Protein AF-A0A8B8GPI5-F1 (afdb_monomer)

Nearest PDB structures (foldseek):
  5tvd-assembly1_A  TM=8.461E-01  e=3.058E-17  Trichuris muris
  1a44-assembly1_A  T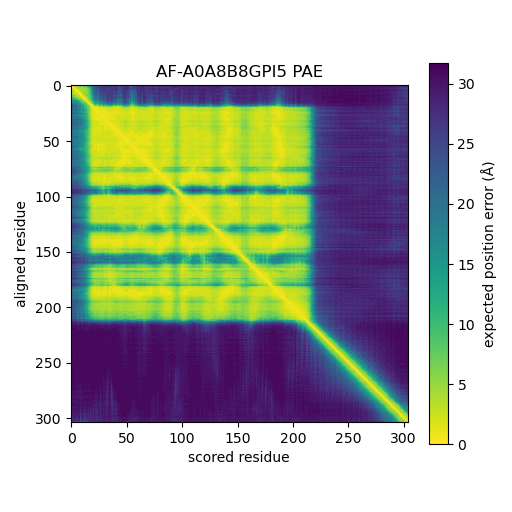M=7.779E-01  e=4.437E-14  Bos taurus
  6ens-assembly1_A  TM=7.824E-01  e=1.771E-13  Mus musculus
  2iqx-assembly2_B  TM=7.758E-01  e=2.540E-13  Rattus norvegicus
  2iqy-assembly1_A  TM=7.497E-01  e=4.366E-13  Rattus norvegicus

Organism: NCBI:txid143950

Foldseek 3Di:
DVVVVVVVVVVVVVVPPPQDFLQVLCVLQLCPPQQPPDTAQHAKWKAAPLRDTFGSAAADELVRQFDDIDIADQFDQQWWKKKWKKFPAFSPDNCDVWFIFTQWIWTRHRGGNSVPTHTLEHHDGRDPDDDPADKGKIKIKIFMFTAPDGDDDPVCSVQRYARLSRGNDRPHVVCVVRVGRGTNYMTIYMYIHHHRVVVSVVSVVVRVCVVPPPDDDDDPDDDDDDDDDDDDDDDDDDDDDDDDDDDDDDDDDDDDDDDDDDDDDDDDDDDDDDDDDDDDDDDDDDDDDDDDDDDDDDDDDDDD

Sequence (304 aa):
MWHVALCLICVALCTFSTELPVDLAMWKANIIPNIIPFAPLARLRARFPSGKKVNNGNYISAHDAQGVPDVTWDGSSSSFYTLALINAGEFQQENDGILPFRKWFVINIPGDDVSKGTIINPFVESTTDEYTGKWTFHRYVFLVYFQPRPIDIEDQLQYLNDLGDRFGFSIADFFFRYNLTRPSYGNFYITESMDIFDLTKYYTKKQIWEHYSPKDQPKETNSQEPNSQELNSQELNSQEPNSQESNSQEPNSQEPNSQEPNSQESNSQEPNSQEPNSQEPSTQDPNYQEKYSYELSSSMEFQY

Structure (mmCIF, N/CA/C/O backbone):
data_AF-A0A8B8GPI5-F1
#
_entry.id   AF-A0A8B8GPI5-F1
#
loop_
_atom_site.group_PDB
_atom_site.id
_atom_site.type_symbol
_atom_site.label_atom_id
_atom_site.label_alt_id
_atom_site.label_comp_id
_atom_site.label_asym_id
_atom_site.label_entity_id
_atom_site.label_seq_id
_atom_site.pdbx_PDB_ins_code
_atom_site.Cartn_x
_atom_site.Cartn_y
_atom_site.Cartn_z
_atom_site.occupancy
_atom_site.B_iso_or_equiv
_atom_site.auth_seq_id
_atom_site.auth_comp_id
_atom_site.auth_asym_id
_atom_site.auth_atom_id
_atom_site.pdbx_PDB_model_num
ATOM 1 N N . MET A 1 1 ? -20.141 -30.128 -35.142 1.00 55.12 1 MET A N 1
ATOM 2 C CA . MET A 1 1 ? -20.608 -30.104 -33.734 1.00 55.12 1 MET A CA 1
ATOM 3 C C . MET A 1 1 ? -19.468 -30.238 -32.722 1.00 55.12 1 MET A C 1
ATOM 5 O O . MET A 1 1 ? -19.480 -29.497 -31.751 1.00 55.12 1 MET A O 1
ATOM 9 N N . TRP A 1 2 ? -18.443 -31.067 -32.963 1.00 49.44 2 TRP A N 1
ATOM 10 C CA . TRP A 1 2 ? -17.292 -31.213 -32.050 1.00 49.44 2 TRP A CA 1
ATOM 11 C C . TRP A 1 2 ? -16.453 -29.937 -31.843 1.00 49.44 2 TRP A C 1
ATOM 13 O O . TRP A 1 2 ? -16.051 -29.660 -30.722 1.00 49.44 2 TRP A O 1
ATOM 23 N N . HIS A 1 3 ? -16.267 -29.100 -32.870 1.00 50.12 3 HIS A N 1
ATOM 24 C CA . HIS A 1 3 ? -15.546 -27.823 -32.716 1.00 50.12 3 HIS A CA 1
ATOM 25 C C . HIS A 1 3 ? -16.287 -26.791 -31.849 1.00 50.12 3 HIS A C 1
ATOM 27 O O . HIS A 1 3 ? -15.652 -26.012 -31.149 1.00 50.12 3 HIS A O 1
ATOM 33 N N . VAL A 1 4 ? -17.624 -26.822 -31.837 1.00 61.91 4 VAL A N 1
ATOM 34 C CA . VAL A 1 4 ? -18.440 -25.939 -30.983 1.00 61.91 4 VAL A CA 1
ATOM 35 C C . VAL A 1 4 ? -18.401 -26.421 -29.531 1.00 61.91 4 VAL A C 1
ATOM 37 O O . VAL A 1 4 ? -18.268 -25.607 -28.625 1.00 61.91 4 VAL A O 1
ATOM 40 N N . ALA A 1 5 ? -18.427 -27.739 -29.307 1.00 58.50 5 ALA A N 1
ATOM 41 C CA . ALA A 1 5 ? -18.263 -28.325 -27.978 1.00 58.50 5 ALA A CA 1
ATOM 42 C C . ALA A 1 5 ? -16.866 -28.047 -27.387 1.00 58.50 5 ALA A C 1
ATOM 44 O O . ALA A 1 5 ? -16.767 -27.700 -26.215 1.00 58.50 5 ALA A O 1
ATOM 45 N N . LEU A 1 6 ? -15.802 -28.108 -28.199 1.00 55.69 6 LEU A N 1
ATOM 46 C CA . LEU A 1 6 ? -14.440 -27.786 -27.754 1.00 55.69 6 LEU A CA 1
ATOM 47 C C . LEU A 1 6 ? -14.279 -26.291 -27.424 1.00 55.69 6 LEU A C 1
ATOM 49 O O . LEU A 1 6 ? -13.684 -25.955 -26.407 1.00 55.69 6 LEU A O 1
ATOM 53 N N . CYS A 1 7 ? -14.873 -25.396 -28.225 1.00 56.06 7 CYS A N 1
ATOM 54 C CA . CYS A 1 7 ? -14.922 -23.962 -27.919 1.00 56.06 7 CYS A CA 1
ATOM 55 C C . CYS A 1 7 ? -15.701 -23.667 -26.632 1.00 56.06 7 CYS A C 1
ATOM 57 O O . CYS A 1 7 ? -15.261 -22.837 -25.846 1.00 56.06 7 CYS A O 1
ATOM 59 N N . LEU A 1 8 ? -16.824 -24.345 -26.386 1.00 56.84 8 LEU A N 1
ATOM 60 C CA . LEU A 1 8 ? -17.598 -24.168 -25.154 1.00 56.84 8 LEU A CA 1
ATOM 61 C C . LEU A 1 8 ? -16.861 -24.713 -23.922 1.00 56.84 8 LEU A C 1
ATOM 63 O O . LEU A 1 8 ? -16.939 -24.097 -22.865 1.00 56.84 8 LEU A O 1
ATOM 67 N N . ILE A 1 9 ? -16.090 -25.797 -24.058 1.00 56.28 9 ILE A N 1
ATOM 68 C CA . ILE A 1 9 ? -15.211 -26.311 -22.995 1.00 56.28 9 ILE A CA 1
ATOM 69 C C . ILE A 1 9 ? -14.037 -25.352 -22.743 1.00 56.28 9 ILE A C 1
ATOM 71 O O . ILE A 1 9 ? -13.726 -25.075 -21.590 1.00 56.28 9 ILE A O 1
ATOM 75 N N . CYS A 1 10 ? -13.428 -24.769 -23.781 1.00 51.31 10 CYS A N 1
ATOM 76 C CA . CYS A 1 10 ? -12.398 -23.737 -23.616 1.00 51.31 10 CYS A CA 1
ATOM 77 C C . CYS A 1 10 ? -12.953 -22.454 -22.979 1.00 51.31 10 CYS A C 1
ATOM 79 O O . CYS A 1 10 ? -12.307 -21.892 -22.103 1.00 51.31 10 CYS A O 1
ATOM 81 N N . VAL A 1 11 ? -14.159 -22.013 -23.350 1.00 54.56 11 VAL A N 1
ATOM 82 C CA . VAL A 1 11 ? -14.817 -20.851 -22.729 1.00 54.56 11 VAL A CA 1
ATOM 83 C C . VAL A 1 11 ? -15.189 -21.149 -21.271 1.00 54.56 11 VAL A C 1
ATOM 85 O O . VAL A 1 11 ? -14.953 -20.303 -20.415 1.00 54.56 11 VAL A O 1
ATOM 88 N N . ALA A 1 12 ? -15.672 -22.357 -20.962 1.00 51.47 12 ALA A N 1
ATOM 89 C CA . ALA A 1 12 ? -15.982 -22.775 -19.594 1.00 51.47 12 ALA A CA 1
ATOM 90 C C . ALA A 1 12 ? -14.728 -22.966 -18.717 1.00 51.47 12 ALA A C 1
ATOM 92 O O . ALA A 1 12 ? -14.763 -22.664 -17.529 1.00 51.47 12 ALA A O 1
ATOM 93 N N . LEU A 1 13 ? -13.600 -23.415 -19.279 1.00 46.78 13 LEU A N 1
ATOM 94 C CA . LEU A 1 13 ? -12.325 -23.529 -18.557 1.00 46.78 13 LEU A CA 1
ATOM 95 C C . LEU A 1 13 ? -11.610 -22.174 -18.409 1.00 46.78 13 LEU A C 1
ATOM 97 O O . LEU A 1 13 ? -10.943 -21.948 -17.403 1.00 46.78 13 LEU A O 1
ATOM 101 N N . CYS A 1 14 ? -11.802 -21.234 -19.339 1.00 45.50 14 CYS A N 1
ATOM 102 C CA . CYS A 1 14 ? -11.324 -19.855 -19.193 1.00 45.50 14 CYS A CA 1
ATOM 103 C C . CYS A 1 14 ? -12.109 -19.048 -18.143 1.00 45.50 14 CYS A C 1
ATOM 105 O O . CYS A 1 14 ? -11.589 -18.053 -17.642 1.00 45.50 14 CYS A O 1
ATOM 107 N N . THR A 1 15 ? -13.325 -19.464 -17.766 1.00 46.38 15 THR A N 1
ATOM 108 C CA . THR A 1 15 ? -14.116 -18.798 -16.712 1.00 46.38 15 THR A CA 1
ATOM 109 C C . THR A 1 15 ? -13.748 -19.204 -15.280 1.00 46.38 15 THR A C 1
ATOM 111 O O . THR A 1 15 ? -14.287 -18.626 -14.341 1.00 46.38 15 THR A O 1
ATOM 114 N N . PHE A 1 16 ? -12.801 -20.129 -15.088 1.00 45.34 16 PHE A N 1
ATOM 115 C CA . PHE A 1 16 ? -12.305 -20.529 -13.764 1.00 45.34 16 PHE A CA 1
ATOM 116 C C . PHE A 1 16 ? -10.783 -20.374 -13.650 1.00 45.34 16 PHE A C 1
ATOM 118 O O . PHE A 1 16 ? -10.088 -21.267 -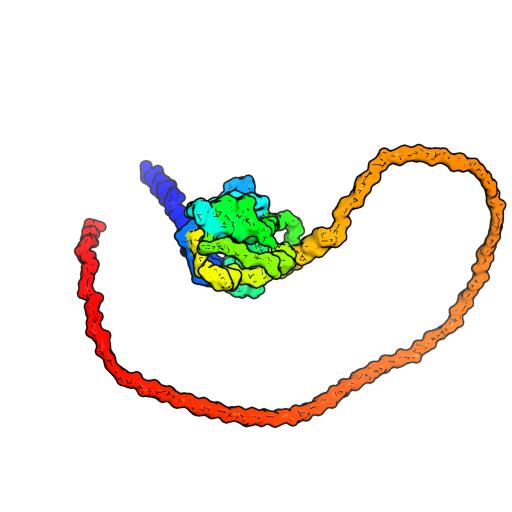13.175 1.00 45.34 16 PHE A O 1
ATOM 125 N N . SER A 1 17 ? -10.238 -19.218 -14.040 1.00 53.00 17 SER A N 1
ATOM 126 C CA . SER A 1 17 ? -8.979 -18.782 -13.428 1.00 53.00 17 SER A CA 1
ATOM 127 C C . SER A 1 17 ? -9.287 -18.437 -11.972 1.00 53.00 17 SER A C 1
ATOM 129 O O . SER A 1 17 ? -9.667 -17.307 -11.669 1.00 53.00 17 SER A O 1
ATOM 131 N N . THR A 1 18 ? -9.194 -19.415 -11.072 1.00 61.19 18 THR A N 1
ATOM 132 C CA . THR A 1 18 ? -9.340 -19.171 -9.636 1.00 61.19 18 THR A CA 1
ATOM 133 C C . THR A 1 18 ? -8.262 -18.182 -9.210 1.00 61.19 18 THR A C 1
ATOM 135 O O . THR A 1 18 ? -7.072 -18.483 -9.316 1.00 61.19 18 THR A O 1
ATOM 138 N N . GLU A 1 19 ? -8.674 -16.990 -8.776 1.00 74.12 19 GLU A N 1
ATOM 139 C CA . GLU A 1 19 ? -7.766 -15.992 -8.212 1.00 74.12 19 GLU A CA 1
ATOM 140 C C . GLU A 1 19 ? -6.962 -16.642 -7.081 1.00 74.12 19 GLU A C 1
ATOM 142 O O . GLU A 1 19 ? -7.530 -17.323 -6.223 1.00 74.12 19 GLU A O 1
ATOM 147 N N . LEU A 1 20 ? -5.637 -16.473 -7.094 1.00 84.38 20 LEU A N 1
ATOM 148 C CA . LEU A 1 20 ? -4.792 -17.043 -6.049 1.00 84.38 20 LEU A CA 1
ATOM 149 C C . LEU A 1 20 ? -5.210 -16.466 -4.687 1.00 84.38 20 LEU A C 1
ATOM 151 O O . LEU A 1 20 ? -5.369 -15.245 -4.584 1.00 84.38 20 LEU A O 1
ATOM 155 N N . PRO A 1 21 ? -5.343 -17.297 -3.639 1.00 93.94 21 PRO A N 1
ATOM 156 C CA . PRO A 1 21 ? -5.450 -16.819 -2.267 1.00 93.94 21 PRO A CA 1
ATOM 157 C C . PRO A 1 21 ? -4.318 -15.838 -1.922 1.00 93.94 21 PRO A C 1
ATOM 159 O O . PRO A 1 21 ? -3.205 -15.948 -2.442 1.00 93.94 21 PRO A O 1
ATOM 162 N N . VAL A 1 22 ? -4.614 -14.838 -1.086 1.00 95.69 22 VAL A N 1
ATOM 163 C CA . VAL A 1 22 ? -3.697 -13.712 -0.820 1.00 95.69 22 VAL A CA 1
ATOM 164 C C . VAL A 1 22 ? -2.377 -14.162 -0.189 1.00 95.69 22 VAL A C 1
ATOM 166 O O . VAL A 1 22 ? -1.321 -13.641 -0.535 1.00 95.69 22 VAL A O 1
ATOM 169 N N . ASP A 1 23 ? -2.427 -15.158 0.688 1.00 95.81 23 ASP A N 1
ATOM 170 C CA . ASP A 1 23 ? -1.277 -15.779 1.338 1.00 95.81 23 ASP A CA 1
ATOM 171 C C . ASP A 1 23 ? -0.346 -16.444 0.317 1.00 95.81 23 ASP A C 1
ATOM 173 O O . ASP A 1 23 ? 0.849 -16.144 0.278 1.00 95.81 23 ASP A O 1
ATOM 177 N N . LEU A 1 24 ? -0.899 -17.271 -0.573 1.00 95.75 24 LEU A N 1
ATOM 178 C CA . LEU A 1 24 ? -0.139 -17.942 -1.623 1.00 95.75 24 LEU A CA 1
ATOM 179 C C . LEU A 1 24 ? 0.428 -16.944 -2.638 1.00 95.75 24 LEU A C 1
ATOM 181 O O . LEU A 1 24 ? 1.558 -17.104 -3.101 1.00 95.75 24 LEU A O 1
ATOM 185 N N . ALA A 1 25 ? -0.338 -15.910 -2.985 1.00 95.88 25 ALA A N 1
ATOM 186 C CA . ALA A 1 25 ? 0.112 -14.869 -3.898 1.00 95.88 25 ALA A CA 1
ATOM 187 C C . ALA A 1 25 ? 1.274 -14.052 -3.309 1.00 95.88 25 ALA A C 1
ATOM 189 O O . ALA A 1 25 ? 2.273 -13.831 -3.991 1.00 95.88 25 ALA A O 1
ATOM 190 N N . MET A 1 26 ? 1.181 -13.650 -2.037 1.00 95.88 26 MET A N 1
ATOM 191 C CA . MET A 1 26 ? 2.245 -12.909 -1.354 1.00 95.88 26 MET A CA 1
ATOM 192 C C . MET A 1 26 ? 3.496 -13.761 -1.116 1.00 95.88 26 MET A C 1
ATOM 194 O O . MET A 1 26 ? 4.608 -13.249 -1.236 1.00 95.88 26 MET A O 1
ATOM 198 N N . TRP A 1 27 ? 3.335 -15.055 -0.834 1.00 94.50 27 TRP A N 1
ATOM 199 C CA . TRP A 1 27 ? 4.460 -15.983 -0.729 1.00 94.50 27 TRP A CA 1
ATOM 200 C C . TRP A 1 27 ? 5.200 -16.124 -2.065 1.00 94.50 27 TRP A C 1
ATOM 202 O O . TRP A 1 27 ? 6.404 -15.904 -2.124 1.00 94.50 27 TRP A O 1
ATOM 212 N N . LYS A 1 28 ? 4.478 -16.370 -3.170 1.00 93.00 28 LYS A N 1
ATOM 213 C CA . LYS A 1 28 ? 5.077 -16.456 -4.518 1.00 93.00 28 LYS A CA 1
ATOM 214 C C . LYS A 1 28 ? 5.765 -15.167 -4.965 1.00 93.00 28 LYS A C 1
ATOM 216 O O . LYS A 1 28 ? 6.677 -15.216 -5.780 1.00 93.00 28 LYS A O 1
ATOM 221 N N . ALA A 1 29 ? 5.301 -14.023 -4.471 1.00 92.44 29 ALA A N 1
ATOM 222 C CA . ALA A 1 29 ? 5.873 -12.719 -4.773 1.00 92.44 29 ALA A CA 1
ATOM 223 C C . ALA A 1 29 ? 7.025 -12.326 -3.834 1.00 92.44 29 ALA A C 1
ATOM 225 O O . ALA A 1 29 ? 7.428 -11.163 -3.858 1.00 92.44 29 ALA A O 1
ATOM 226 N N . ASN A 1 30 ? 7.526 -13.235 -2.985 1.00 91.25 30 ASN A N 1
ATOM 227 C CA . ASN A 1 30 ? 8.571 -12.970 -1.988 1.00 91.25 30 ASN A CA 1
ATOM 228 C C . ASN A 1 30 ? 8.239 -11.788 -1.055 1.00 91.25 30 ASN A C 1
ATOM 230 O O . ASN A 1 30 ? 9.128 -11.084 -0.585 1.00 91.25 30 ASN A O 1
ATOM 234 N N . ILE A 1 31 ? 6.950 -11.538 -0.803 1.00 92.50 31 ILE A N 1
ATOM 235 C CA . ILE A 1 31 ? 6.490 -10.581 0.216 1.00 92.50 31 ILE A CA 1
ATOM 236 C C . ILE A 1 31 ? 6.543 -11.257 1.589 1.00 92.50 31 ILE A C 1
ATOM 238 O O . ILE A 1 31 ? 6.909 -10.635 2.583 1.00 92.50 31 ILE A O 1
ATOM 242 N N . ILE A 1 32 ? 6.209 -12.547 1.631 1.00 93.12 32 ILE A N 1
ATOM 243 C CA . ILE A 1 32 ? 6.368 -13.404 2.804 1.00 93.12 32 ILE A CA 1
ATOM 244 C C . ILE A 1 32 ? 7.579 -14.313 2.546 1.00 93.12 32 ILE A C 1
ATOM 246 O O . ILE A 1 32 ? 7.565 -15.008 1.530 1.00 93.12 32 ILE A O 1
ATOM 250 N N . PRO A 1 33 ? 8.591 -14.362 3.433 1.00 90.19 33 PRO A N 1
ATOM 251 C CA . PRO A 1 33 ? 8.684 -13.670 4.724 1.00 90.19 33 PRO A CA 1
ATOM 252 C C . PRO A 1 33 ? 9.361 -12.283 4.671 1.00 90.19 33 PRO A C 1
ATOM 254 O O . PRO A 1 33 ? 9.474 -11.630 5.705 1.00 90.19 33 PRO A O 1
ATOM 257 N N . ASN A 1 34 ? 9.848 -11.844 3.506 1.00 87.38 34 ASN A N 1
ATOM 258 C CA . ASN A 1 34 ? 10.854 -10.773 3.422 1.00 87.38 34 ASN A CA 1
ATOM 259 C C . ASN A 1 34 ? 10.345 -9.383 3.839 1.00 87.38 34 ASN A C 1
ATOM 261 O O . ASN A 1 34 ? 11.118 -8.575 4.342 1.00 87.38 34 ASN A O 1
ATOM 265 N N . ILE A 1 35 ? 9.060 -9.095 3.631 1.00 89.62 35 ILE A N 1
ATOM 266 C CA . ILE A 1 35 ? 8.429 -7.814 3.993 1.00 89.62 35 ILE A CA 1
ATOM 267 C C . ILE A 1 35 ? 7.585 -7.971 5.253 1.00 89.62 35 ILE A C 1
ATOM 269 O O . ILE A 1 35 ? 7.576 -7.097 6.120 1.00 89.62 35 ILE A O 1
ATOM 273 N N . ILE A 1 36 ? 6.858 -9.085 5.343 1.00 92.25 36 ILE A N 1
ATOM 274 C CA . ILE A 1 36 ? 6.055 -9.444 6.508 1.00 92.25 36 ILE A CA 1
ATOM 275 C C . ILE A 1 36 ? 6.322 -10.897 6.906 1.00 92.25 36 ILE A C 1
ATOM 277 O O . ILE A 1 36 ? 6.344 -11.775 6.042 1.00 92.25 36 ILE A O 1
ATOM 281 N N . PRO A 1 37 ? 6.424 -11.189 8.212 1.00 91.38 37 PRO A N 1
ATOM 282 C CA . PRO A 1 37 ? 6.681 -12.548 8.681 1.00 91.38 37 PRO A CA 1
ATOM 283 C C . PRO A 1 37 ? 5.447 -13.459 8.607 1.00 91.38 37 PRO A C 1
ATOM 285 O O . PRO A 1 37 ? 5.581 -14.680 8.601 1.00 91.38 37 PRO A O 1
ATOM 288 N N . PHE A 1 38 ? 4.236 -12.890 8.554 1.00 93.19 38 PHE A N 1
ATOM 289 C CA . PHE A 1 38 ? 2.986 -13.651 8.579 1.00 93.19 38 PHE A CA 1
ATOM 290 C C . PHE A 1 38 ? 2.014 -13.188 7.501 1.00 93.19 38 PHE A C 1
ATOM 292 O O . PHE A 1 38 ? 1.835 -11.990 7.284 1.00 93.19 38 PHE A O 1
ATOM 299 N N . ALA A 1 39 ? 1.338 -14.158 6.884 1.00 95.12 39 ALA A N 1
ATOM 300 C CA . ALA A 1 39 ? 0.311 -13.900 5.889 1.00 95.12 39 ALA A CA 1
ATOM 301 C C . ALA A 1 39 ? -0.891 -13.130 6.471 1.00 95.12 39 ALA A C 1
ATOM 303 O O . ALA A 1 39 ? -1.263 -13.362 7.631 1.00 95.12 39 ALA A O 1
ATOM 304 N N . PRO A 1 40 ? -1.530 -12.259 5.668 1.00 96.81 40 PRO A N 1
ATOM 305 C CA . PRO A 1 40 ? -2.815 -11.669 6.020 1.00 96.81 40 PRO A CA 1
ATOM 306 C C . PRO A 1 40 ? -3.914 -12.737 6.114 1.00 96.81 40 PRO A C 1
ATOM 308 O O . PRO A 1 40 ? -3.891 -13.726 5.384 1.00 96.81 40 PRO A O 1
ATOM 311 N N . LEU A 1 41 ? -4.907 -12.518 6.983 1.00 95.31 41 LEU A N 1
ATOM 312 C CA . LEU A 1 41 ? -6.033 -13.451 7.157 1.00 95.31 41 LEU A CA 1
ATOM 313 C C . LEU A 1 41 ? -7.044 -13.399 6.005 1.00 95.31 41 LEU A C 1
ATOM 315 O O . LEU A 1 41 ? -7.724 -14.386 5.737 1.00 95.31 41 LEU A O 1
ATOM 319 N N . ALA A 1 42 ? -7.171 -12.247 5.349 1.00 96.12 42 ALA A N 1
ATOM 320 C CA . ALA A 1 42 ? -8.122 -12.034 4.269 1.00 96.12 42 ALA A CA 1
ATOM 321 C C . ALA A 1 42 ? -7.615 -11.006 3.249 1.00 96.12 42 ALA A C 1
ATOM 323 O O . ALA A 1 42 ? -6.667 -10.253 3.488 1.00 96.12 42 ALA A O 1
ATOM 324 N N . ARG A 1 43 ? -8.262 -10.966 2.082 1.00 96.88 43 ARG A N 1
ATOM 325 C CA . ARG A 1 43 ? -7.931 -10.002 1.032 1.00 96.88 43 ARG A CA 1
ATOM 326 C C . ARG A 1 43 ? -8.570 -8.642 1.322 1.00 96.88 43 ARG A C 1
ATOM 328 O O . ARG A 1 43 ? -9.783 -8.547 1.484 1.00 96.88 43 ARG A O 1
ATOM 335 N N . LEU A 1 44 ? -7.762 -7.589 1.298 1.00 97.56 44 LEU A N 1
ATOM 336 C CA . LEU A 1 44 ? -8.212 -6.195 1.279 1.00 97.56 44 LEU A CA 1
ATOM 337 C C . LEU A 1 44 ? -8.711 -5.803 -0.117 1.00 97.56 44 LEU A C 1
ATOM 339 O O . LEU A 1 44 ? -8.140 -6.213 -1.128 1.00 97.56 44 LEU A O 1
ATOM 343 N N . ARG A 1 45 ? -9.750 -4.971 -0.200 1.00 98.12 45 ARG A N 1
ATOM 344 C CA . ARG A 1 45 ? -10.255 -4.435 -1.468 1.00 98.12 45 ARG A CA 1
ATOM 345 C C . ARG A 1 45 ? -9.665 -3.047 -1.693 1.00 98.12 45 ARG A C 1
ATOM 347 O O . ARG A 1 45 ? -9.844 -2.174 -0.857 1.00 98.12 45 ARG A O 1
ATOM 354 N N . ALA A 1 46 ? -8.984 -2.849 -2.821 1.00 98.31 46 ALA A N 1
ATOM 355 C CA . ALA A 1 46 ? -8.463 -1.545 -3.223 1.00 98.31 46 ALA A CA 1
ATOM 356 C C . ALA A 1 46 ? -8.795 -1.243 -4.687 1.00 98.31 46 ALA A C 1
ATOM 358 O O . ALA A 1 46 ? -8.684 -2.118 -5.557 1.00 98.31 46 ALA A O 1
ATOM 359 N N . ARG A 1 47 ? -9.196 0.001 -4.952 1.00 98.50 47 ARG A N 1
ATOM 360 C CA . ARG A 1 47 ? -9.522 0.508 -6.283 1.00 98.50 47 ARG A CA 1
ATOM 361 C C . ARG A 1 47 ? -8.948 1.908 -6.475 1.00 98.50 47 ARG A C 1
ATOM 363 O O . ARG A 1 47 ? -9.270 2.817 -5.720 1.00 98.50 47 ARG A O 1
ATOM 370 N N . PHE A 1 48 ? -8.156 2.090 -7.523 1.00 98.19 48 PHE A N 1
ATOM 371 C CA . PHE A 1 48 ? -7.652 3.408 -7.905 1.00 98.19 48 PHE A CA 1
ATOM 372 C C . PHE A 1 48 ? -8.739 4.266 -8.573 1.00 98.19 48 PHE A C 1
ATOM 374 O O . PHE A 1 48 ? -9.686 3.710 -9.138 1.00 98.19 48 PHE A O 1
ATOM 381 N N . PRO A 1 49 ? -8.597 5.605 -8.580 1.00 98.12 49 PRO A N 1
ATOM 382 C CA . PRO A 1 49 ? -9.488 6.518 -9.304 1.00 98.12 49 PRO A CA 1
ATOM 383 C C . PRO A 1 49 ? -9.697 6.169 -10.787 1.00 98.12 49 PRO A C 1
ATOM 385 O O . PRO A 1 49 ? -10.792 6.354 -11.310 1.00 98.12 49 PRO A O 1
ATOM 388 N N . SER A 1 50 ? -8.693 5.571 -11.442 1.00 97.44 50 SER A N 1
ATOM 389 C CA . SER A 1 50 ? -8.784 5.012 -12.806 1.00 97.44 50 SER A CA 1
ATOM 390 C C . SER A 1 50 ? -9.835 3.897 -12.961 1.00 97.44 50 SER A C 1
ATOM 392 O O . SER A 1 50 ? -10.173 3.480 -14.068 1.00 97.44 50 SER A O 1
ATOM 394 N N . GLY A 1 51 ? -10.337 3.357 -11.848 1.00 98.06 51 GLY A N 1
ATOM 395 C CA . GLY A 1 51 ? -11.250 2.224 -11.785 1.00 98.06 51 GLY A CA 1
ATOM 396 C C . GLY A 1 51 ? -10.548 0.869 -11.688 1.00 98.06 51 GLY A C 1
ATOM 397 O O . GLY A 1 51 ? -11.227 -0.129 -11.403 1.00 98.06 51 GLY A O 1
ATOM 398 N N . LYS A 1 52 ? -9.218 0.807 -11.868 1.00 98.25 52 LYS A N 1
ATOM 399 C CA . LYS A 1 52 ? -8.435 -0.430 -11.736 1.00 98.25 52 LYS A CA 1
ATOM 400 C C . LYS A 1 52 ? -8.468 -0.951 -10.304 1.00 98.25 52 LYS A C 1
ATOM 402 O O . LYS A 1 52 ? -8.370 -0.195 -9.341 1.00 98.25 52 LYS A O 1
ATOM 407 N N . LYS A 1 53 ? -8.620 -2.269 -10.178 1.00 98.31 53 LYS A N 1
ATOM 408 C CA . LYS A 1 53 ? -8.669 -2.975 -8.896 1.00 98.31 53 LYS A CA 1
ATOM 409 C C . LYS A 1 53 ? -7.352 -3.688 -8.637 1.00 98.31 53 LYS A C 1
ATOM 411 O O . LYS A 1 53 ? -6.784 -4.279 -9.554 1.00 98.31 53 LYS A O 1
ATOM 416 N N . VAL A 1 54 ? -6.932 -3.678 -7.382 1.00 98.31 54 VAL A N 1
ATOM 417 C CA . VAL A 1 54 ? -5.795 -4.458 -6.889 1.00 98.31 54 VAL A CA 1
ATOM 418 C C . VAL A 1 54 ? -6.254 -5.895 -6.645 1.00 98.31 54 VAL A C 1
ATOM 420 O O . VAL A 1 54 ? -7.294 -6.132 -6.024 1.00 98.31 54 VAL A O 1
ATOM 423 N N . ASN A 1 55 ? -5.492 -6.859 -7.145 1.00 97.31 55 ASN A N 1
ATOM 424 C CA . ASN A 1 55 ? -5.835 -8.270 -7.128 1.00 97.31 55 ASN A CA 1
ATOM 425 C C . ASN A 1 55 ? -4.585 -9.155 -7.063 1.00 97.31 55 ASN A C 1
ATOM 427 O O . ASN A 1 55 ? -4.115 -9.653 -8.085 1.00 97.31 55 ASN A O 1
ATOM 431 N N . ASN A 1 56 ? -4.076 -9.347 -5.847 1.00 96.81 56 ASN A N 1
ATOM 432 C CA . ASN A 1 56 ? -3.094 -10.360 -5.466 1.00 96.81 56 ASN A CA 1
ATOM 433 C C . ASN A 1 56 ? -1.914 -10.487 -6.452 1.00 96.81 56 ASN A C 1
ATOM 435 O O . ASN A 1 56 ? -1.513 -11.592 -6.814 1.00 96.81 56 ASN A O 1
ATOM 439 N N . GLY A 1 57 ? -1.366 -9.348 -6.883 1.00 96.50 57 GLY A N 1
ATOM 440 C CA . GLY A 1 57 ? -0.195 -9.271 -7.756 1.00 96.50 57 GLY A CA 1
ATOM 441 C C . GLY A 1 57 ? -0.483 -8.971 -9.220 1.00 96.50 57 GLY A C 1
ATOM 442 O O . GLY A 1 57 ? 0.424 -9.076 -10.042 1.00 96.50 57 GLY A O 1
ATOM 443 N N . ASN A 1 58 ? -1.708 -8.581 -9.573 1.00 96.69 58 ASN A N 1
ATOM 444 C CA . ASN A 1 58 ? -1.977 -8.086 -10.916 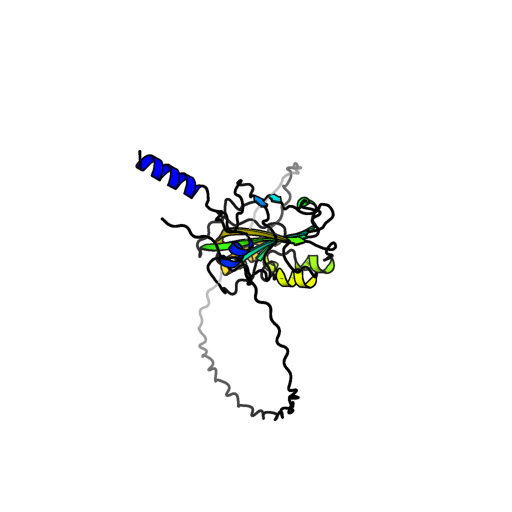1.00 96.69 58 ASN A CA 1
ATOM 445 C C . ASN A 1 58 ? -1.116 -6.856 -11.247 1.00 96.69 58 ASN A C 1
ATOM 447 O O . ASN A 1 58 ? -0.799 -6.032 -10.387 1.00 96.69 58 ASN A O 1
ATOM 451 N N . TYR A 1 59 ? -0.784 -6.725 -12.528 1.00 97.06 59 TYR A N 1
ATOM 452 C CA . TYR A 1 59 ? -0.155 -5.522 -13.044 1.00 97.06 59 TYR A CA 1
ATOM 453 C C . TYR A 1 59 ? -1.183 -4.387 -13.173 1.00 97.06 59 TYR A C 1
ATOM 455 O O . TYR A 1 59 ? -2.294 -4.592 -13.675 1.00 97.06 59 TYR A O 1
ATOM 463 N N . ILE A 1 60 ? -0.804 -3.196 -12.716 1.00 97.38 60 ILE A N 1
ATOM 464 C CA . ILE A 1 60 ? -1.513 -1.927 -12.907 1.00 97.38 60 ILE A CA 1
ATOM 465 C C . ILE A 1 60 ? -0.444 -0.929 -13.345 1.00 97.3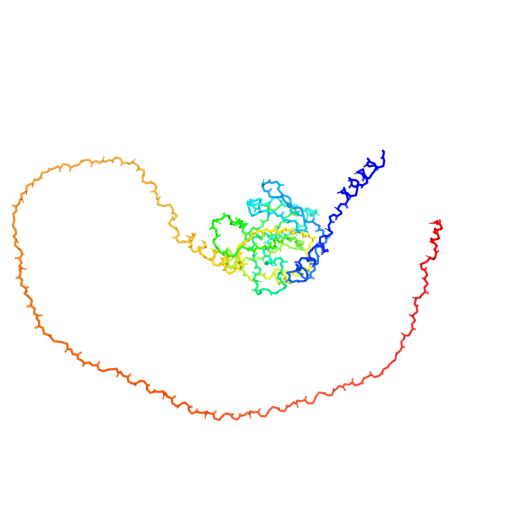8 60 ILE A C 1
ATOM 467 O O . ILE A 1 60 ? 0.586 -0.861 -12.688 1.00 97.38 60 ILE A O 1
ATOM 471 N N . SER A 1 61 ? -0.663 -0.185 -14.431 1.00 95.75 61 SER A N 1
ATOM 472 C CA . SER A 1 61 ? 0.323 0.802 -14.888 1.00 95.75 61 SER A CA 1
ATOM 473 C C . SER A 1 61 ? 0.504 1.927 -13.865 1.00 95.75 61 SER A C 1
ATOM 475 O O . SER A 1 61 ? -0.400 2.220 -13.075 1.00 95.75 61 SER A O 1
ATOM 477 N N . ALA A 1 62 ? 1.644 2.610 -13.912 1.00 93.94 62 ALA A N 1
ATOM 478 C CA . ALA A 1 62 ? 1.962 3.715 -13.015 1.00 93.94 62 ALA A CA 1
ATOM 479 C C . ALA A 1 62 ? 0.940 4.845 -13.159 1.00 93.94 62 ALA A C 1
ATOM 481 O O . ALA A 1 62 ? 0.534 5.425 -12.152 1.00 93.94 62 ALA A O 1
ATOM 482 N N . HIS A 1 63 ? 0.474 5.087 -14.388 1.00 93.94 63 HIS A N 1
ATOM 483 C CA . HIS A 1 63 ? -0.589 6.039 -14.697 1.00 93.94 63 HIS A CA 1
ATOM 484 C C . HIS A 1 63 ? -1.938 5.632 -14.086 1.00 93.94 63 HIS A C 1
ATOM 486 O O . HIS A 1 63 ? -2.590 6.437 -13.425 1.00 93.94 63 HIS A O 1
ATOM 492 N N . ASP A 1 64 ? -2.344 4.367 -14.231 1.00 96.19 64 ASP A N 1
ATOM 493 C CA . ASP A 1 64 ? -3.599 3.882 -13.648 1.00 96.19 64 ASP A CA 1
ATOM 494 C C . ASP A 1 64 ? -3.556 3.822 -12.109 1.00 96.19 64 ASP A C 1
ATOM 496 O O . ASP A 1 64 ? -4.610 3.810 -11.468 1.00 96.19 64 ASP A O 1
ATOM 500 N N . ALA A 1 65 ? -2.360 3.773 -11.519 1.00 95.50 65 ALA A N 1
ATOM 501 C CA . ALA A 1 65 ? -2.113 3.754 -10.078 1.00 95.50 65 ALA A CA 1
ATOM 502 C C . ALA A 1 65 ? -1.892 5.158 -9.465 1.00 95.50 65 ALA A C 1
ATOM 504 O O . ALA A 1 65 ? -1.298 5.271 -8.386 1.00 95.50 65 ALA A O 1
ATOM 505 N N . GLN A 1 66 ? -2.330 6.224 -10.145 1.00 93.69 66 GLN A N 1
ATOM 506 C CA . GLN A 1 66 ? -2.309 7.598 -9.628 1.00 93.69 66 GLN A CA 1
ATOM 507 C C . GLN A 1 66 ? -3.530 7.916 -8.755 1.00 93.69 66 GLN A C 1
ATOM 509 O O . GLN A 1 66 ? -4.613 7.355 -8.933 1.00 93.69 66 GLN A O 1
ATOM 514 N N . GLY A 1 67 ? -3.347 8.856 -7.823 1.00 94.69 67 GLY A N 1
ATOM 515 C CA . GLY A 1 67 ? -4.358 9.284 -6.859 1.00 94.69 67 GLY A CA 1
ATOM 516 C C . GLY A 1 67 ? -4.597 8.299 -5.708 1.00 94.69 67 GLY A C 1
ATOM 517 O O . GLY A 1 67 ? -4.242 7.120 -5.765 1.00 94.69 67 GLY A O 1
ATOM 518 N N . VAL A 1 68 ? -5.207 8.806 -4.634 1.00 97.19 68 VAL A N 1
ATOM 519 C CA . VAL A 1 68 ? -5.507 8.016 -3.431 1.00 97.19 68 VAL A CA 1
ATOM 520 C C . VAL A 1 68 ? -6.559 6.948 -3.770 1.00 97.19 68 VAL A C 1
ATOM 522 O O . VAL A 1 68 ? -7.649 7.307 -4.222 1.00 97.19 68 VAL A O 1
ATOM 525 N N . PRO A 1 69 ? -6.269 5.648 -3.581 1.00 97.62 69 PRO A N 1
ATOM 526 C CA . PRO A 1 69 ? -7.233 4.593 -3.862 1.00 97.62 69 PRO A CA 1
ATOM 527 C C . PRO A 1 69 ? -8.327 4.530 -2.793 1.00 97.62 69 PRO A C 1
ATOM 529 O O . PRO A 1 69 ? -8.077 4.771 -1.613 1.00 97.62 69 PRO A O 1
ATOM 532 N N . ASP A 1 70 ? -9.524 4.118 -3.208 1.00 98.12 70 ASP A N 1
ATOM 533 C CA . ASP A 1 70 ? -10.568 3.659 -2.295 1.00 98.12 70 ASP A CA 1
ATOM 534 C C . ASP A 1 70 ? -10.173 2.286 -1.741 1.00 98.12 70 ASP A C 1
ATOM 536 O O . ASP A 1 70 ? -9.840 1.370 -2.507 1.00 98.12 70 ASP A O 1
ATOM 540 N N . VAL A 1 71 ? -10.175 2.151 -0.416 1.00 98.19 71 VAL A N 1
ATOM 541 C CA . VAL A 1 71 ? -9.692 0.967 0.295 1.00 98.19 71 VAL A CA 1
ATOM 542 C C . VAL A 1 71 ? -10.720 0.544 1.331 1.00 98.19 71 VAL A C 1
ATOM 544 O O . VAL A 1 71 ? -11.095 1.332 2.188 1.00 98.19 71 VAL A O 1
ATOM 547 N N . THR A 1 72 ? -11.140 -0.719 1.272 1.00 97.56 72 THR A N 1
ATOM 548 C CA . THR A 1 72 ? -12.151 -1.288 2.175 1.00 97.56 72 THR A CA 1
ATOM 549 C C . THR A 1 72 ? -11.781 -2.702 2.623 1.00 97.56 72 THR A C 1
ATOM 551 O O . THR A 1 72 ? -11.099 -3.457 1.916 1.00 97.56 72 THR A O 1
ATOM 554 N N . TRP A 1 73 ? -12.248 -3.078 3.809 1.00 97.19 73 TRP A N 1
ATOM 555 C CA . TRP A 1 73 ? -12.127 -4.416 4.389 1.00 97.19 73 TRP A CA 1
ATOM 556 C C . TRP A 1 73 ? -13.297 -4.670 5.341 1.00 97.19 73 TRP A C 1
ATOM 558 O O . TRP A 1 73 ? -13.978 -3.740 5.755 1.00 97.19 73 TRP A O 1
ATOM 568 N N . ASP A 1 74 ? -13.525 -5.926 5.719 1.00 94.75 74 ASP A N 1
ATOM 569 C CA . ASP A 1 74 ? -14.659 -6.295 6.577 1.00 94.75 74 ASP A CA 1
ATOM 570 C C . ASP A 1 74 ? -14.298 -6.114 8.067 1.00 94.75 74 ASP A C 1
ATOM 572 O O . ASP A 1 74 ? -14.259 -7.054 8.862 1.00 94.75 74 ASP A O 1
ATOM 576 N N . GLY A 1 75 ? -13.919 -4.888 8.437 1.00 87.81 75 GLY A N 1
ATOM 577 C CA . GLY A 1 75 ? -13.505 -4.522 9.791 1.00 87.81 75 GLY A CA 1
ATOM 578 C C . GLY A 1 75 ? -14.686 -4.365 10.748 1.00 87.81 75 GLY A C 1
ATOM 579 O O . GLY A 1 75 ? -15.763 -3.919 10.362 1.00 87.81 75 GLY A O 1
ATOM 580 N N . SER A 1 76 ? -14.484 -4.684 12.027 1.00 91.19 76 SER A N 1
ATOM 581 C CA . SER A 1 76 ? -15.477 -4.364 13.056 1.00 91.19 76 SER A CA 1
ATOM 582 C C . SER A 1 76 ? -15.523 -2.854 13.277 1.00 91.19 76 SER A C 1
ATOM 584 O O . SER A 1 76 ? -14.495 -2.237 13.559 1.00 91.19 76 SER A O 1
ATOM 586 N N . SER A 1 77 ? -16.715 -2.258 13.237 1.00 89.00 77 SER A N 1
ATOM 587 C CA . SER A 1 77 ? -16.910 -0.821 13.474 1.00 89.00 77 SER A CA 1
ATOM 588 C C . SER A 1 77 ? -16.541 -0.372 14.894 1.00 89.00 77 SER A C 1
ATOM 590 O O . SER A 1 77 ? -16.403 0.821 15.143 1.00 89.00 77 SER A O 1
ATOM 592 N N . SER A 1 78 ? -16.396 -1.307 15.839 1.00 89.88 78 SER A N 1
ATOM 593 C CA . SER A 1 78 ? -15.968 -1.040 17.220 1.00 89.88 78 SER A CA 1
ATOM 594 C C . SER A 1 78 ? -14.458 -1.196 17.430 1.00 89.88 78 SER A C 1
ATOM 596 O O . SER A 1 78 ? -13.995 -1.217 18.570 1.00 89.88 78 SER A O 1
ATOM 598 N N . SER A 1 79 ? -13.696 -1.406 16.358 1.00 94.19 79 SER A N 1
ATOM 599 C CA . SER A 1 79 ? -12.266 -1.699 16.402 1.00 94.19 79 SER A CA 1
ATOM 600 C C . SER A 1 79 ? -11.462 -0.658 15.639 1.00 94.19 79 SER A C 1
ATOM 602 O O . SER A 1 79 ? -11.978 0.011 14.744 1.00 94.19 79 SER A O 1
ATOM 604 N N . PHE A 1 80 ? -10.187 -0.543 16.003 1.00 95.31 80 PHE A N 1
ATOM 605 C CA . PHE A 1 80 ? -9.240 0.334 15.331 1.00 95.31 80 PHE A CA 1
ATOM 606 C C . PHE A 1 80 ? -8.303 -0.470 14.441 1.00 95.31 80 PHE A C 1
ATOM 608 O O . PHE A 1 80 ? -7.994 -1.627 14.735 1.00 95.31 80 PHE A O 1
ATOM 615 N N . TYR A 1 81 ? -7.829 0.159 13.374 1.00 96.50 81 TYR A N 1
ATOM 616 C CA . TYR A 1 81 ? -6.946 -0.460 12.401 1.00 96.50 81 TYR A CA 1
ATOM 617 C C . TYR A 1 81 ? -5.837 0.496 11.957 1.00 96.50 81 TYR A C 1
ATOM 619 O O . TYR A 1 81 ? -6.006 1.715 11.949 1.00 96.50 81 TYR A O 1
ATOM 627 N N . THR A 1 82 ? -4.703 -0.071 11.555 1.00 96.06 82 THR A N 1
ATOM 628 C CA . THR A 1 82 ? -3.644 0.634 10.824 1.00 96.06 82 THR A CA 1
ATOM 629 C C . THR A 1 82 ? -3.650 0.174 9.373 1.00 96.06 82 THR A C 1
ATOM 631 O O . THR A 1 82 ? -3.658 -1.031 9.134 1.00 96.06 82 THR A O 1
ATOM 634 N N . LEU A 1 83 ? -3.586 1.108 8.424 1.00 97.50 83 LEU A N 1
ATOM 635 C CA . LEU A 1 83 ? -3.365 0.871 6.999 1.00 97.50 83 LEU A CA 1
ATOM 636 C C . LEU A 1 83 ? -1.933 1.262 6.617 1.00 97.50 83 LEU A C 1
ATOM 638 O O . LEU A 1 83 ? -1.478 2.364 6.925 1.00 97.50 83 LEU A O 1
ATOM 642 N N . ALA A 1 84 ? -1.260 0.385 5.876 1.00 96.62 84 ALA A N 1
ATOM 643 C CA . ALA A 1 84 ? 0.029 0.654 5.255 1.00 96.62 84 ALA A CA 1
ATOM 644 C C . ALA A 1 84 ? 0.006 0.292 3.766 1.00 96.62 84 ALA A C 1
ATOM 646 O O . ALA A 1 84 ? -0.439 -0.794 3.398 1.00 96.62 84 ALA A O 1
ATOM 647 N N . LEU A 1 85 ? 0.540 1.178 2.925 1.00 97.56 85 LEU A N 1
ATOM 648 C CA . LEU A 1 85 ? 0.945 0.878 1.554 1.00 97.56 85 LEU A CA 1
ATOM 649 C C . LEU A 1 85 ? 2.464 0.989 1.462 1.00 97.56 85 LEU A C 1
ATOM 651 O O . LEU A 1 85 ? 3.020 2.075 1.636 1.00 97.56 85 LEU A O 1
ATOM 655 N N . ILE A 1 86 ? 3.124 -0.129 1.177 1.00 94.56 86 ILE A N 1
ATOM 656 C CA . ILE A 1 86 ? 4.583 -0.240 1.147 1.00 94.56 86 ILE A CA 1
ATOM 657 C C . ILE A 1 86 ? 5.038 -0.577 -0.271 1.00 94.56 86 ILE A C 1
ATOM 659 O O . ILE A 1 86 ? 4.550 -1.537 -0.862 1.00 94.56 86 ILE A O 1
ATOM 663 N N . ASN A 1 87 ? 5.988 0.183 -0.813 1.00 93.38 87 ASN A N 1
ATOM 664 C CA . ASN A 1 87 ? 6.783 -0.284 -1.945 1.00 93.38 87 ASN A CA 1
ATOM 665 C C . ASN A 1 87 ? 7.827 -1.266 -1.401 1.00 93.38 87 ASN A C 1
ATOM 667 O O . ASN A 1 87 ? 8.746 -0.866 -0.689 1.00 93.38 87 ASN A O 1
ATOM 671 N N . ALA A 1 88 ? 7.638 -2.541 -1.712 1.00 91.56 88 ALA A N 1
ATOM 672 C CA . ALA A 1 88 ? 8.436 -3.670 -1.253 1.00 91.56 88 ALA A CA 1
ATOM 673 C C . ALA A 1 88 ? 9.627 -3.989 -2.178 1.00 91.56 88 ALA A C 1
ATOM 675 O O . ALA A 1 88 ? 10.189 -5.078 -2.100 1.00 91.56 88 ALA A O 1
ATOM 676 N N . GLY A 1 89 ? 9.988 -3.084 -3.088 1.00 88.75 89 GLY A N 1
ATOM 677 C CA . GLY A 1 89 ? 11.096 -3.300 -4.018 1.00 88.75 89 GLY A CA 1
ATOM 678 C C . GLY A 1 89 ? 10.725 -4.189 -5.204 1.00 88.75 89 GLY A C 1
ATOM 679 O O . GLY A 1 89 ? 9.544 -4.460 -5.469 1.00 88.75 89 GLY A O 1
ATOM 680 N N . GLU A 1 90 ? 11.746 -4.620 -5.938 1.00 88.06 90 GLU A N 1
ATOM 681 C CA . GLU A 1 90 ? 11.600 -5.231 -7.259 1.00 88.06 90 GLU A CA 1
ATOM 682 C C . GLU A 1 90 ? 10.962 -6.633 -7.187 1.00 88.06 90 GLU A C 1
ATOM 684 O O . GLU A 1 90 ? 11.298 -7.460 -6.345 1.00 88.06 90 GLU A O 1
ATOM 689 N N . PHE A 1 91 ? 10.016 -6.932 -8.085 1.00 79.88 91 PHE A N 1
ATOM 690 C CA . PHE A 1 91 ? 9.244 -8.187 -8.084 1.00 79.88 91 PHE A CA 1
ATOM 691 C C . PHE A 1 91 ? 10.085 -9.447 -8.357 1.00 79.88 91 PHE A C 1
ATOM 693 O O . PHE A 1 91 ? 9.668 -10.547 -8.010 1.00 79.88 91 PHE A O 1
ATOM 700 N N . GLN A 1 92 ? 11.258 -9.300 -8.973 1.00 70.12 92 GLN A N 1
ATOM 701 C CA . GLN A 1 92 ? 12.103 -10.409 -9.436 1.00 70.12 92 GLN A CA 1
ATOM 702 C C . GLN A 1 92 ? 13.433 -10.513 -8.680 1.00 70.12 92 GLN A C 1
ATOM 704 O O . GLN A 1 92 ? 14.318 -11.257 -9.097 1.00 70.12 92 GLN A O 1
ATOM 709 N N . GLN A 1 93 ? 13.594 -9.772 -7.583 1.00 68.50 93 GLN A N 1
ATOM 710 C CA . GLN A 1 93 ? 14.836 -9.751 -6.823 1.00 68.50 93 GLN A CA 1
ATOM 711 C C . GLN A 1 93 ? 14.584 -10.278 -5.405 1.00 68.50 93 GLN A C 1
ATOM 713 O O . GLN A 1 93 ? 13.742 -9.768 -4.668 1.00 68.50 93 GLN A O 1
ATOM 718 N N . GLU A 1 94 ? 15.266 -11.373 -5.051 1.00 58.81 94 GLU A N 1
ATOM 719 C CA . GLU A 1 94 ? 15.115 -12.037 -3.745 1.00 58.81 94 GLU A CA 1
ATOM 720 C C . GLU A 1 94 ? 15.787 -11.253 -2.616 1.00 58.81 94 GLU A C 1
ATOM 722 O O . GLU A 1 94 ? 15.306 -11.266 -1.483 1.00 58.81 94 GLU A O 1
ATOM 727 N N . ASN A 1 95 ? 16.887 -10.567 -2.931 1.00 56.84 95 ASN A N 1
ATOM 728 C CA . ASN A 1 95 ? 17.626 -9.726 -2.006 1.00 56.84 95 ASN A CA 1
ATOM 729 C C . ASN A 1 95 ? 18.370 -8.655 -2.808 1.00 56.84 95 ASN A C 1
ATOM 731 O O . ASN A 1 95 ? 19.341 -8.932 -3.510 1.00 56.84 95 ASN A O 1
ATOM 735 N N . ASP A 1 96 ? 17.852 -7.443 -2.767 1.00 54.41 96 ASP A N 1
ATOM 736 C CA . ASP A 1 96 ? 18.270 -6.312 -3.590 1.00 54.41 96 ASP A CA 1
ATOM 737 C C . ASP A 1 96 ? 18.955 -5.213 -2.769 1.00 54.41 96 ASP A C 1
ATOM 739 O O . ASP A 1 96 ? 19.426 -4.222 -3.325 1.00 54.41 96 ASP A O 1
ATOM 743 N N . GLY A 1 97 ? 19.028 -5.380 -1.442 1.00 57.56 97 GLY A N 1
ATOM 744 C CA . GLY A 1 97 ? 19.430 -4.304 -0.538 1.00 57.56 97 GLY A CA 1
ATOM 745 C C . GLY A 1 97 ? 18.456 -3.120 -0.574 1.00 57.56 97 GLY A C 1
ATOM 746 O O . GLY A 1 97 ? 18.807 -2.034 -0.110 1.00 57.56 97 GLY A O 1
ATOM 747 N N . ILE A 1 98 ? 17.251 -3.307 -1.133 1.00 61.66 98 ILE A N 1
ATOM 748 C CA . ILE A 1 98 ? 16.240 -2.265 -1.250 1.00 61.66 98 ILE A CA 1
ATOM 749 C C . ILE A 1 98 ? 15.563 -2.086 0.095 1.00 61.66 98 ILE A C 1
ATOM 751 O O . ILE A 1 98 ? 14.978 -2.995 0.681 1.00 61.66 98 ILE A O 1
ATOM 755 N N . LEU A 1 99 ? 15.608 -0.849 0.564 1.00 75.75 99 LEU A N 1
ATOM 756 C CA . LEU A 1 99 ? 14.886 -0.420 1.736 1.00 75.75 99 LEU A CA 1
ATOM 757 C C . LEU A 1 99 ? 13.406 -0.196 1.372 1.00 75.75 99 LEU A C 1
ATOM 759 O O . LEU A 1 99 ? 13.125 0.639 0.506 1.00 75.75 99 LEU A O 1
ATOM 763 N N . PRO A 1 100 ? 12.444 -0.885 2.020 1.00 87.62 100 PRO A N 1
ATOM 764 C CA . PRO A 1 100 ? 11.029 -0.657 1.767 1.00 87.62 100 PRO A CA 1
ATOM 765 C C . PRO A 1 100 ? 10.661 0.811 1.973 1.00 87.62 100 PRO A C 1
ATOM 767 O O . PRO A 1 100 ? 11.143 1.462 2.905 1.00 87.62 100 PRO A O 1
ATOM 770 N N . PHE A 1 101 ? 9.786 1.322 1.111 1.00 90.00 101 PHE A N 1
ATOM 771 C CA . PHE A 1 101 ? 9.339 2.712 1.160 1.00 90.00 101 PHE A CA 1
ATOM 772 C C . PHE A 1 101 ? 7.876 2.802 1.591 1.00 90.00 101 PHE A C 1
ATOM 774 O O . PHE A 1 101 ? 6.988 2.230 0.946 1.00 90.00 101 PHE A O 1
ATOM 781 N N . ARG A 1 102 ? 7.605 3.555 2.664 1.00 92.00 102 ARG A N 1
ATOM 782 C CA . ARG A 1 102 ? 6.236 3.862 3.115 1.00 92.00 102 ARG A CA 1
ATOM 783 C C . ARG A 1 102 ? 5.557 4.830 2.147 1.00 92.00 102 ARG A C 1
ATOM 785 O O . ARG A 1 102 ? 5.783 6.035 2.198 1.00 92.00 102 ARG A O 1
ATOM 792 N N . LYS A 1 103 ? 4.666 4.326 1.296 1.00 93.38 103 LYS A N 1
ATOM 793 C CA . LYS A 1 103 ? 3.903 5.150 0.345 1.00 93.38 103 LYS A CA 1
ATOM 794 C C . LYS A 1 103 ? 2.683 5.808 0.988 1.00 93.38 103 LYS A C 1
ATOM 796 O O . LYS A 1 103 ? 2.366 6.940 0.640 1.00 93.38 103 LYS A O 1
ATOM 801 N N . TRP A 1 104 ? 2.014 5.118 1.911 1.00 96.06 104 TRP A N 1
ATOM 802 C CA . TRP A 1 104 ? 0.856 5.623 2.658 1.00 96.06 104 TRP A CA 1
ATOM 803 C C . TRP A 1 104 ? 0.788 4.934 4.024 1.00 96.06 104 TRP A C 1
ATOM 805 O O . TRP A 1 104 ? 0.963 3.717 4.092 1.00 96.06 104 TRP A O 1
ATOM 815 N N . PHE A 1 105 ? 0.568 5.687 5.103 1.00 94.56 105 PHE A N 1
ATOM 816 C CA . PHE A 1 105 ? 0.506 5.135 6.458 1.00 94.56 105 PHE A CA 1
ATOM 817 C C . PHE A 1 105 ? -0.515 5.893 7.309 1.00 94.56 105 PHE A C 1
ATOM 819 O O . PHE A 1 105 ? -0.387 7.105 7.510 1.00 94.56 105 PHE A O 1
ATOM 826 N N . VAL A 1 106 ? -1.534 5.182 7.789 1.00 95.50 106 VAL A N 1
ATOM 827 C CA . VAL A 1 106 ? -2.657 5.743 8.552 1.00 95.50 106 VAL A CA 1
ATOM 828 C C . VAL A 1 106 ? -2.944 4.826 9.733 1.00 95.50 106 VAL A C 1
ATOM 830 O O . VAL A 1 106 ? -3.129 3.627 9.543 1.00 95.50 106 VAL A O 1
ATOM 833 N N . ILE A 1 107 ? -2.988 5.371 10.944 1.00 94.31 107 ILE A N 1
ATOM 834 C CA . ILE A 1 107 ? -3.273 4.617 12.174 1.00 94.31 107 ILE A CA 1
ATOM 835 C C . ILE A 1 107 ? -4.646 4.996 12.732 1.00 94.31 107 ILE A C 1
ATOM 837 O O . ILE A 1 107 ? -5.243 5.986 12.310 1.00 94.31 107 ILE A O 1
ATOM 841 N N . ASN A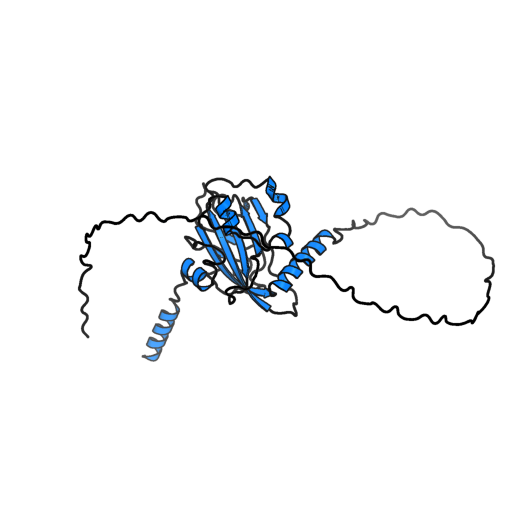 1 108 ? -5.128 4.245 13.722 1.00 95.19 108 ASN A N 1
ATOM 842 C CA . ASN A 1 108 ? -6.344 4.573 14.476 1.00 95.19 108 ASN A CA 1
ATOM 843 C C . ASN A 1 108 ? -7.598 4.716 13.598 1.00 95.19 108 ASN A C 1
ATOM 845 O O . ASN A 1 108 ? -8.493 5.493 13.917 1.00 95.19 108 ASN A O 1
ATOM 849 N N . ILE A 1 109 ? -7.680 3.951 12.509 1.00 97.00 109 ILE A N 1
ATOM 850 C CA . ILE A 1 109 ? -8.829 3.929 11.602 1.00 97.00 109 ILE A CA 1
ATOM 851 C C . ILE A 1 109 ? -9.991 3.205 12.294 1.00 97.00 109 ILE A C 1
ATOM 853 O O . ILE A 1 109 ? -9.841 2.019 12.597 1.00 97.00 109 ILE A O 1
ATOM 857 N N . PRO A 1 110 ? -11.135 3.858 12.559 1.00 95.81 110 PRO A N 1
ATOM 858 C CA . PRO A 1 110 ? -12.299 3.188 13.128 1.00 95.81 110 PRO A CA 1
ATOM 859 C C . PRO A 1 110 ? -13.025 2.365 12.052 1.00 95.81 110 PRO A C 1
ATOM 861 O O . PRO A 1 110 ? -13.503 2.915 11.059 1.00 95.81 110 PRO A O 1
ATOM 864 N N . GLY A 1 111 ? -13.138 1.049 12.254 1.00 95.38 111 GLY A N 1
ATOM 865 C CA . GLY A 1 111 ? -13.726 0.147 11.259 1.00 95.38 111 GLY A CA 1
ATOM 866 C C . GLY A 1 111 ? -12.902 0.105 9.972 1.00 95.38 111 GLY A C 1
ATOM 867 O O . GLY A 1 111 ? -11.756 -0.333 9.990 1.00 95.38 111 GLY A O 1
ATOM 868 N N . ASP A 1 112 ? -13.482 0.548 8.861 1.00 95.62 112 ASP A N 1
ATOM 869 C CA . ASP A 1 112 ? -12.837 0.657 7.548 1.00 95.62 112 ASP A CA 1
ATOM 870 C C . ASP A 1 112 ? -12.834 2.092 6.985 1.00 95.62 112 ASP A C 1
ATOM 872 O O . ASP A 1 112 ? -12.423 2.320 5.849 1.00 95.62 112 ASP A O 1
ATOM 876 N N . ASP A 1 113 ? -13.238 3.086 7.784 1.00 95.44 113 ASP A N 1
ATOM 877 C CA . ASP A 1 113 ? -13.313 4.482 7.350 1.00 95.44 113 ASP A CA 1
ATOM 878 C C . ASP A 1 113 ? -11.950 5.177 7.468 1.00 95.44 113 ASP A C 1
ATOM 880 O O . ASP A 1 113 ? -11.660 5.888 8.437 1.00 95.44 113 ASP A O 1
ATOM 884 N N . VAL A 1 114 ? -11.099 4.966 6.459 1.00 96.81 114 VAL A N 1
ATOM 885 C CA . VAL A 1 114 ? -9.730 5.510 6.392 1.00 96.81 114 VAL A CA 1
ATOM 886 C C . VAL A 1 114 ? -9.695 7.029 6.606 1.00 96.81 114 VAL A C 1
ATOM 888 O O . VAL A 1 114 ? -8.737 7.539 7.186 1.00 96.81 114 VAL A O 1
ATOM 891 N N . SER A 1 115 ? -10.747 7.754 6.201 1.00 95.62 115 SER A N 1
ATOM 892 C CA . SER A 1 115 ? -10.825 9.216 6.332 1.00 95.62 115 SER A CA 1
ATOM 893 C C . SER A 1 115 ? -10.869 9.706 7.784 1.00 95.62 115 SER A C 1
ATOM 895 O O . SER A 1 115 ? -10.532 10.858 8.054 1.00 95.62 115 SER A O 1
ATOM 897 N N . LYS A 1 116 ? -11.250 8.831 8.723 1.00 95.50 116 LYS A N 1
ATOM 898 C CA . LYS A 1 116 ? -11.302 9.115 10.164 1.00 95.50 116 LYS A CA 1
ATOM 899 C C . LYS A 1 116 ? -10.041 8.699 10.921 1.00 95.50 116 LYS A C 1
ATOM 901 O O . LYS A 1 116 ? -9.966 8.930 12.125 1.00 95.50 116 LYS A O 1
ATOM 906 N N . GLY A 1 117 ? -9.081 8.061 10.252 1.00 95.38 117 GLY A N 1
ATOM 907 C CA . GLY A 1 117 ? -7.802 7.697 10.856 1.00 95.38 117 GLY A CA 1
ATOM 908 C C . GLY A 1 117 ? -6.849 8.886 10.998 1.00 95.38 117 GLY A C 1
ATOM 909 O O . GLY A 1 117 ? -7.016 9.937 10.380 1.00 95.38 117 GLY A O 1
ATOM 910 N N . THR A 1 118 ? -5.796 8.702 11.788 1.00 93.81 118 THR A N 1
ATOM 911 C CA . THR A 1 118 ? -4.686 9.654 11.885 1.00 93.81 118 THR A CA 1
ATOM 912 C C . THR A 1 118 ? -3.693 9.380 10.757 1.00 93.81 118 THR A C 1
ATOM 914 O O . THR A 1 118 ? -3.036 8.336 10.732 1.00 93.81 118 THR A O 1
ATOM 917 N N . ILE A 1 119 ? -3.581 10.311 9.807 1.00 92.56 119 ILE A N 1
ATOM 918 C CA . ILE A 1 119 ? -2.634 10.210 8.690 1.00 92.56 119 ILE A CA 1
ATOM 919 C C . ILE A 1 119 ? -1.231 10.537 9.198 1.00 92.56 119 ILE A C 1
ATOM 921 O O . ILE A 1 119 ? -0.961 11.666 9.596 1.00 92.56 119 ILE A O 1
ATOM 925 N N . ILE A 1 120 ? -0.338 9.552 9.141 1.00 90.25 120 ILE A N 1
ATOM 926 C CA . ILE A 1 120 ? 1.072 9.703 9.524 1.00 90.25 120 ILE A CA 1
ATOM 927 C C . ILE A 1 120 ? 1.915 10.002 8.293 1.00 90.25 120 ILE A C 1
ATOM 929 O O . ILE A 1 120 ? 2.747 10.898 8.275 1.00 90.25 120 ILE A O 1
ATOM 933 N N . ASN A 1 121 ? 1.679 9.262 7.214 1.00 91.44 121 ASN A N 1
ATOM 934 C CA . ASN A 1 121 ? 2.308 9.515 5.930 1.00 91.44 121 ASN A CA 1
ATOM 935 C C . ASN A 1 121 ? 1.219 9.627 4.880 1.00 91.44 121 ASN A C 1
ATOM 937 O O . ASN A 1 121 ? 0.630 8.591 4.573 1.00 91.44 121 ASN A O 1
ATOM 941 N N . PRO A 1 122 ? 0.934 10.821 4.322 1.00 92.69 122 PRO A N 1
ATOM 942 C CA . PRO A 1 122 ? -0.023 10.945 3.230 1.00 92.69 122 PRO A CA 1
ATOM 943 C C . PRO A 1 122 ? 0.437 10.130 2.021 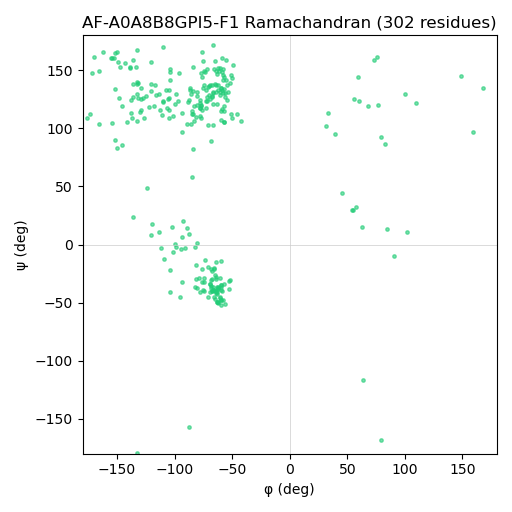1.00 92.69 122 PRO A C 1
ATOM 945 O O . PRO A 1 122 ? 1.639 9.911 1.832 1.00 92.69 122 PRO A O 1
ATOM 948 N N . PHE A 1 123 ? -0.532 9.686 1.222 1.00 94.12 123 PHE A N 1
ATOM 949 C CA . PHE A 1 123 ? -0.285 8.920 0.007 1.00 94.12 123 PHE A CA 1
ATOM 950 C C . PHE A 1 123 ? 0.638 9.691 -0.940 1.00 94.12 123 PHE A C 1
ATOM 952 O O . PHE A 1 123 ? 0.402 10.860 -1.239 1.00 94.12 123 PHE A O 1
ATOM 959 N N . VAL A 1 124 ? 1.679 9.019 -1.418 1.00 91.69 124 VAL A N 1
ATOM 960 C CA . VAL A 1 124 ? 2.585 9.544 -2.444 1.00 91.69 124 VAL A CA 1
ATOM 961 C C . VAL A 1 124 ? 2.167 8.978 -3.788 1.00 91.69 124 VAL A C 1
ATOM 963 O O . VAL A 1 124 ? 2.004 7.770 -3.914 1.00 91.69 124 VAL A O 1
ATOM 966 N N . GLU A 1 125 ? 2.001 9.821 -4.798 1.00 89.25 125 GLU A N 1
ATOM 967 C CA . GLU A 1 125 ? 1.622 9.362 -6.134 1.00 89.25 125 GLU A CA 1
ATOM 968 C C . GLU A 1 125 ? 2.770 8.638 -6.844 1.00 89.25 125 GLU A C 1
ATOM 970 O O . GLU A 1 125 ? 3.949 8.897 -6.598 1.00 89.25 125 GLU A O 1
ATOM 975 N N . SER A 1 126 ? 2.421 7.708 -7.734 1.00 84.06 126 SER A N 1
ATOM 976 C CA . SER A 1 126 ? 3.393 7.137 -8.668 1.00 84.06 126 SER A CA 1
ATOM 977 C C . SER A 1 126 ? 3.854 8.226 -9.640 1.00 84.06 126 SER A C 1
ATOM 979 O O . SER A 1 126 ? 3.021 8.920 -10.225 1.00 84.06 126 SER A O 1
ATOM 981 N N . THR A 1 127 ? 5.168 8.371 -9.817 1.00 76.00 127 THR A N 1
ATOM 982 C CA . THR A 1 127 ? 5.717 9.259 -10.849 1.00 76.00 127 THR A CA 1
ATOM 983 C C . THR A 1 127 ? 5.403 8.700 -12.235 1.00 76.00 127 THR A C 1
ATOM 985 O O . THR A 1 127 ? 5.508 7.497 -12.478 1.00 76.00 127 THR A O 1
ATOM 988 N N . THR A 1 128 ? 4.996 9.592 -13.130 1.00 76.75 128 THR A N 1
ATOM 989 C CA . THR A 1 128 ? 4.830 9.336 -14.567 1.00 76.75 128 THR A CA 1
ATOM 990 C C . THR A 1 128 ? 5.737 10.255 -15.381 1.00 76.75 128 THR A C 1
ATOM 992 O O . THR A 1 128 ? 5.478 10.491 -16.558 1.00 76.75 128 THR A O 1
ATOM 995 N N . ASP A 1 129 ? 6.749 10.834 -14.731 1.00 77.06 129 ASP A N 1
ATOM 996 C CA . ASP A 1 129 ? 7.665 11.776 -15.358 1.00 77.06 129 ASP A CA 1
ATOM 997 C C . ASP A 1 129 ? 8.493 11.058 -16.430 1.00 77.06 129 ASP A C 1
ATOM 999 O O . ASP A 1 129 ? 8.782 9.861 -16.326 1.00 77.06 129 ASP A O 1
ATOM 1003 N N . GLU A 1 130 ? 8.903 11.798 -17.461 1.00 74.88 130 GLU A N 1
ATOM 1004 C CA . GLU A 1 130 ? 9.862 11.277 -18.430 1.00 74.88 130 GLU A CA 1
ATOM 1005 C C . GLU A 1 130 ? 11.156 10.899 -17.701 1.00 74.88 130 GLU A C 1
ATOM 1007 O O . GLU A 1 130 ? 11.842 11.737 -17.112 1.00 74.88 130 GLU A O 1
ATOM 1012 N N . TYR A 1 131 ? 11.485 9.611 -17.731 1.00 80.25 131 TYR A N 1
ATOM 1013 C CA . TYR A 1 131 ? 12.656 9.057 -17.072 1.00 80.25 131 TYR A CA 1
ATOM 1014 C C . TYR A 1 131 ? 13.466 8.240 -18.070 1.00 80.25 131 TYR A C 1
ATOM 1016 O O . TYR A 1 131 ? 12.958 7.343 -18.746 1.00 80.25 131 TYR A O 1
ATOM 1024 N N . THR A 1 132 ? 14.745 8.592 -18.166 1.00 82.44 132 THR A N 1
ATOM 1025 C CA . THR A 1 132 ? 15.706 8.027 -19.119 1.00 82.44 132 THR A CA 1
ATOM 1026 C C . THR A 1 132 ? 16.587 6.939 -18.508 1.00 82.44 132 THR A C 1
ATOM 1028 O O . THR A 1 132 ? 17.432 6.383 -19.209 1.00 82.44 132 THR A O 1
ATOM 1031 N N . GLY A 1 133 ? 16.426 6.654 -17.213 1.00 84.94 133 GLY A N 1
ATOM 1032 C CA . GLY A 1 133 ? 17.172 5.607 -16.526 1.00 84.94 133 GLY A CA 1
ATOM 1033 C C . GLY A 1 133 ? 16.505 4.233 -16.633 1.00 84.94 133 GLY A C 1
ATOM 1034 O O . GLY A 1 133 ? 15.745 3.946 -17.562 1.00 84.94 133 GLY A O 1
ATOM 1035 N N . LYS A 1 134 ? 16.828 3.344 -15.691 1.00 87.19 134 LYS A N 1
ATOM 1036 C CA . LYS A 1 134 ? 16.390 1.950 -15.721 1.00 87.19 134 LYS A CA 1
ATOM 1037 C C . LYS A 1 134 ? 14.998 1.804 -15.106 1.00 87.19 134 LYS A C 1
ATOM 1039 O O . LYS A 1 134 ? 14.812 1.922 -13.899 1.00 87.19 134 LYS A O 1
ATOM 1044 N N . TRP A 1 135 ? 14.026 1.466 -15.945 1.00 87.25 135 TRP A N 1
ATOM 1045 C CA . TRP A 1 135 ? 12.713 1.028 -15.481 1.00 87.25 135 TRP A CA 1
ATOM 1046 C C . TRP A 1 135 ? 12.767 -0.401 -14.935 1.00 87.25 135 TRP A C 1
ATOM 1048 O O . TRP A 1 135 ? 13.377 -1.295 -15.530 1.00 87.25 135 TRP A O 1
ATOM 1058 N N . THR A 1 136 ? 12.094 -0.617 -13.814 1.00 89.69 136 THR A N 1
ATOM 1059 C CA . THR A 1 136 ? 11.931 -1.907 -13.137 1.00 89.69 136 THR A CA 1
ATOM 1060 C C . THR A 1 136 ? 10.456 -2.101 -12.772 1.00 89.69 136 THR A C 1
ATOM 1062 O O . THR A 1 136 ? 9.611 -1.261 -13.083 1.00 89.69 136 THR A O 1
ATOM 1065 N N . PHE A 1 137 ? 10.116 -3.224 -12.136 1.00 91.81 137 PHE A N 1
ATOM 1066 C CA . PHE A 1 137 ? 8.752 -3.511 -11.687 1.00 91.81 137 PHE A CA 1
ATOM 1067 C C . PHE A 1 137 ? 8.740 -3.747 -10.188 1.00 91.81 137 PHE A C 1
ATOM 1069 O O . PHE A 1 137 ? 9.357 -4.694 -9.700 1.00 91.81 137 PHE A O 1
ATOM 1076 N N . HIS A 1 138 ? 8.020 -2.900 -9.462 1.00 92.94 138 HIS A N 1
ATOM 1077 C CA . HIS A 1 138 ? 7.983 -2.917 -8.006 1.00 92.94 138 HIS A CA 1
ATOM 1078 C C . HIS A 1 138 ? 6.683 -3.522 -7.483 1.00 92.94 138 HIS A C 1
ATOM 1080 O O . HIS A 1 138 ? 5.618 -3.379 -8.088 1.00 92.94 138 HIS A O 1
ATOM 1086 N N . ARG A 1 139 ? 6.771 -4.173 -6.322 1.00 94.38 139 ARG A N 1
ATOM 1087 C CA . ARG A 1 139 ? 5.629 -4.708 -5.572 1.00 94.38 139 ARG A CA 1
ATOM 1088 C C . ARG A 1 139 ? 5.099 -3.630 -4.632 1.00 94.38 139 ARG A C 1
ATOM 1090 O O . ARG A 1 139 ? 5.829 -3.166 -3.761 1.00 94.38 139 ARG A O 1
ATOM 1097 N N . TYR A 1 140 ? 3.826 -3.275 -4.748 1.00 96.31 140 TYR A N 1
ATOM 1098 C CA . TYR A 1 140 ? 3.171 -2.336 -3.836 1.00 96.31 140 TYR A CA 1
ATOM 1099 C C . TYR A 1 140 ? 2.143 -3.075 -2.989 1.00 96.31 140 TYR A C 1
ATOM 1101 O O . TYR A 1 140 ? 1.129 -3.558 -3.496 1.00 96.31 140 TYR A O 1
ATOM 1109 N N . VAL A 1 141 ? 2.434 -3.180 -1.696 1.00 97.38 141 VAL A N 1
ATOM 1110 C CA . VAL A 1 141 ? 1.760 -4.068 -0.750 1.00 97.38 141 VAL A CA 1
ATOM 1111 C C . VAL A 1 141 ? 0.867 -3.254 0.176 1.00 97.38 141 VAL A C 1
ATOM 1113 O O . VAL A 1 141 ? 1.354 -2.420 0.938 1.00 97.38 141 VAL A O 1
ATOM 1116 N N . PHE A 1 142 ? -0.436 -3.515 0.120 1.00 98.50 142 PHE A N 1
ATOM 1117 C CA . PHE A 1 142 ? -1.406 -3.039 1.098 1.00 98.50 142 PHE A CA 1
ATOM 1118 C C . PHE A 1 142 ? -1.479 -4.013 2.266 1.00 98.50 142 PHE A C 1
ATOM 1120 O O . PHE A 1 142 ? -1.637 -5.219 2.062 1.00 98.50 142 PHE A O 1
ATOM 1127 N N . LEU A 1 143 ? -1.432 -3.482 3.483 1.00 97.94 143 LEU A N 1
ATOM 1128 C CA . LEU A 1 143 ? -1.581 -4.240 4.718 1.00 97.94 143 LEU A CA 1
ATOM 1129 C C . LEU A 1 143 ? -2.490 -3.486 5.680 1.00 97.94 143 LEU A C 1
ATOM 1131 O O . LEU A 1 143 ? -2.350 -2.275 5.846 1.00 97.94 143 LEU A O 1
ATOM 1135 N N . VAL A 1 144 ? -3.383 -4.217 6.343 1.00 97.56 144 VAL A N 1
ATOM 1136 C CA . VAL A 1 144 ? -4.212 -3.695 7.429 1.00 97.56 144 VAL A CA 1
ATOM 1137 C C . VAL A 1 144 ? -4.032 -4.546 8.669 1.00 97.56 144 VAL A C 1
ATOM 1139 O O . VAL A 1 144 ? -4.209 -5.763 8.619 1.00 97.56 144 VAL A O 1
ATOM 1142 N N . TYR A 1 145 ? -3.723 -3.901 9.788 1.00 96.38 145 TYR A N 1
ATOM 1143 C CA . TYR A 1 145 ? -3.539 -4.544 11.085 1.00 96.38 145 TYR A CA 1
ATOM 1144 C C . TYR A 1 145 ? -4.638 -4.105 12.039 1.00 96.38 145 TYR A C 1
ATOM 1146 O O . TYR A 1 145 ? -4.879 -2.911 12.202 1.00 96.38 145 TYR A O 1
ATOM 1154 N N . PHE A 1 146 ? -5.285 -5.072 12.686 1.00 94.56 146 PHE A N 1
ATOM 1155 C CA . PHE A 1 146 ? -6.137 -4.809 13.838 1.00 94.56 146 PHE A CA 1
ATOM 1156 C C . PHE A 1 146 ? -5.316 -4.208 14.979 1.00 94.56 146 PHE A C 1
ATOM 1158 O O . PHE A 1 146 ? -4.231 -4.695 15.294 1.00 94.56 146 PHE A O 1
ATOM 1165 N N . GLN A 1 147 ? -5.870 -3.193 15.630 1.00 93.00 147 GLN A N 1
ATOM 1166 C CA . GLN A 1 147 ? -5.319 -2.588 16.826 1.00 93.00 147 GLN A CA 1
ATOM 1167 C C . GLN A 1 147 ? -6.203 -2.934 18.037 1.00 93.00 147 GLN A C 1
ATOM 1169 O O . GLN A 1 147 ? -7.382 -2.568 18.058 1.00 93.00 147 GLN A O 1
ATOM 1174 N N . PRO A 1 148 ? -5.657 -3.566 19.094 1.00 88.12 148 PRO A N 1
ATOM 1175 C CA . PRO A 1 148 ? -6.420 -3.849 20.309 1.00 88.12 148 PRO A CA 1
ATOM 1176 C C . PRO A 1 148 ? -6.784 -2.570 21.075 1.00 88.12 148 PRO A C 1
ATOM 1178 O O . PRO A 1 148 ? -7.725 -2.571 21.866 1.00 88.12 148 PRO A O 1
ATOM 1181 N N . ARG A 1 149 ? -6.023 -1.490 20.864 1.00 87.88 149 ARG A N 1
ATOM 1182 C CA . ARG A 1 149 ? -6.207 -0.152 21.436 1.00 87.88 149 ARG A CA 1
ATOM 1183 C C . ARG A 1 149 ? -5.696 0.897 20.437 1.00 87.88 149 ARG A C 1
ATOM 1185 O O . ARG A 1 149 ? -4.849 0.550 19.611 1.00 87.88 149 ARG A O 1
ATOM 1192 N N . PRO A 1 150 ? -6.158 2.157 20.496 1.00 90.44 150 PRO A N 1
ATOM 1193 C CA . PRO A 1 150 ? -5.531 3.240 19.745 1.00 90.44 150 PRO A CA 1
ATOM 1194 C C . PRO A 1 150 ? -4.020 3.299 20.006 1.00 90.44 150 PRO A C 1
ATOM 1196 O O . PRO A 1 150 ? -3.569 3.093 21.134 1.00 90.44 150 PRO A O 1
ATOM 1199 N N . ILE A 1 151 ? -3.257 3.535 18.947 1.00 90.00 151 ILE A N 1
ATOM 1200 C CA . ILE A 1 151 ? -1.815 3.745 18.976 1.00 90.00 151 ILE A CA 1
ATOM 1201 C C . ILE A 1 151 ? -1.568 5.225 19.255 1.00 90.00 151 ILE A C 1
ATOM 1203 O O . ILE A 1 151 ? -2.121 6.087 18.572 1.00 90.00 151 ILE A O 1
ATOM 1207 N N . ASP A 1 152 ? -0.719 5.490 20.239 1.00 86.88 152 ASP A N 1
ATOM 1208 C CA . ASP A 1 152 ? -0.220 6.819 20.564 1.00 86.88 152 ASP A CA 1
ATOM 1209 C C . ASP A 1 152 ? 1.236 6.937 20.088 1.00 86.88 152 ASP A C 1
ATOM 1211 O O . ASP A 1 152 ? 2.064 6.069 20.385 1.00 86.88 152 ASP A O 1
ATOM 1215 N N . ILE A 1 153 ? 1.515 7.961 19.279 1.00 78.88 153 ILE A N 1
ATOM 1216 C CA . ILE A 1 153 ? 2.828 8.224 18.668 1.00 78.88 153 ILE A CA 1
ATOM 1217 C C . ILE A 1 153 ? 3.213 9.705 18.749 1.00 78.88 153 ILE A C 1
ATOM 1219 O O . ILE A 1 153 ? 4.005 10.168 17.927 1.00 78.88 153 ILE A O 1
ATOM 1223 N N . GLU A 1 154 ? 2.656 10.456 19.702 1.00 73.38 154 GLU A N 1
ATOM 1224 C CA . GLU A 1 154 ? 2.837 11.913 19.793 1.00 73.38 154 GLU A CA 1
ATOM 1225 C C . GLU A 1 154 ? 4.326 12.327 19.787 1.00 73.38 154 GLU A C 1
ATOM 1227 O O . GLU A 1 154 ? 4.714 13.231 19.046 1.00 73.38 154 GLU A O 1
ATOM 1232 N N . ASP A 1 155 ? 5.193 11.552 20.446 1.00 63.06 155 ASP A N 1
ATOM 1233 C CA . ASP A 1 155 ? 6.646 11.786 20.498 1.00 63.06 155 ASP A CA 1
ATOM 1234 C C . ASP A 1 155 ? 7.412 11.448 19.199 1.00 63.06 155 ASP A C 1
ATOM 1236 O O . ASP A 1 155 ? 8.585 11.797 19.052 1.00 63.06 155 ASP A O 1
ATOM 1240 N N . GLN A 1 156 ? 6.792 10.742 18.246 1.00 65.94 156 GLN A N 1
ATOM 1241 C CA . GLN A 1 156 ? 7.451 10.255 17.022 1.00 65.94 156 GLN A CA 1
ATOM 1242 C C . GLN A 1 156 ? 7.010 10.985 15.750 1.00 65.94 156 GLN A C 1
ATOM 1244 O O . GLN A 1 156 ? 7.665 10.849 14.716 1.00 65.94 156 GLN A O 1
ATOM 1249 N N . LEU A 1 157 ? 5.937 11.780 15.805 1.00 64.50 157 LEU A N 1
ATOM 1250 C CA . LEU A 1 157 ? 5.353 12.437 14.628 1.00 64.50 157 LEU A CA 1
ATOM 1251 C C . LEU A 1 157 ? 6.349 13.320 13.866 1.00 64.50 157 LEU A C 1
ATOM 1253 O O . LEU A 1 157 ? 6.300 13.379 12.637 1.00 64.50 157 LEU A O 1
ATOM 1257 N N . GLN A 1 158 ? 7.281 13.967 14.571 1.00 57.75 158 GLN A N 1
ATOM 1258 C CA . GLN A 1 158 ? 8.281 14.839 13.952 1.00 57.75 158 GLN A CA 1
ATOM 1259 C C . GLN A 1 158 ? 9.258 14.084 13.033 1.00 57.75 158 GLN A C 1
ATOM 1261 O O . GLN A 1 158 ? 9.764 14.673 12.085 1.00 57.75 158 GLN A O 1
ATOM 1266 N N . TYR A 1 159 ? 9.479 12.787 13.265 1.00 57.75 159 TYR A N 1
ATOM 1267 C CA . TYR A 1 159 ? 10.457 11.966 12.538 1.00 57.75 159 TYR A CA 1
ATOM 1268 C C . TYR A 1 159 ? 9.837 11.102 11.438 1.00 57.75 159 TYR A C 1
ATOM 1270 O O . TYR A 1 159 ? 10.525 10.310 10.799 1.00 57.75 159 TYR A O 1
ATOM 1278 N N . LEU A 1 160 ? 8.518 11.186 11.247 1.00 64.81 160 LEU A N 1
ATOM 1279 C CA . LEU A 1 160 ? 7.812 10.292 10.336 1.00 64.81 160 LEU A CA 1
ATOM 1280 C C . LEU A 1 160 ? 7.438 10.962 9.017 1.00 64.81 160 LEU A C 1
ATOM 1282 O O . LEU A 1 160 ? 7.251 10.238 8.045 1.00 64.81 160 LEU A O 1
ATOM 1286 N N . ASN A 1 161 ? 7.345 12.291 8.947 1.00 65.12 161 ASN A N 1
ATOM 1287 C CA . ASN A 1 161 ? 6.640 12.980 7.857 1.00 65.12 161 ASN A CA 1
ATOM 1288 C C . ASN A 1 161 ? 7.439 13.141 6.555 1.00 65.12 161 ASN A C 1
ATOM 1290 O O . ASN A 1 161 ? 6.842 13.153 5.468 1.00 65.12 161 ASN A O 1
ATOM 1294 N N . ASP A 1 162 ? 8.761 13.231 6.659 1.00 77.12 162 ASP A N 1
ATOM 1295 C CA . ASP A 1 162 ? 9.648 13.578 5.555 1.00 77.12 162 ASP A CA 1
ATOM 1296 C C . ASP A 1 162 ? 9.716 12.470 4.501 1.00 77.12 162 ASP A C 1
ATOM 1298 O O . ASP A 1 162 ? 9.764 11.284 4.820 1.00 77.12 162 ASP A O 1
ATOM 1302 N N . LEU A 1 163 ? 9.680 12.849 3.216 1.00 81.81 163 LEU A N 1
ATOM 1303 C CA . LEU A 1 163 ? 9.665 11.895 2.098 1.00 81.81 163 LEU A CA 1
ATOM 1304 C C . LEU A 1 163 ? 10.932 11.028 2.058 1.00 81.81 163 LEU A C 1
ATOM 1306 O O . LEU A 1 163 ? 10.828 9.835 1.774 1.00 81.81 163 LEU A O 1
ATOM 1310 N N . GLY A 1 164 ? 12.101 11.597 2.362 1.00 75.56 164 GLY A N 1
ATOM 1311 C CA . GLY A 1 164 ? 13.366 10.864 2.449 1.00 75.56 164 GLY A CA 1
ATOM 1312 C C . GLY A 1 164 ? 13.375 9.803 3.555 1.00 75.56 164 GLY A C 1
ATOM 1313 O O . GLY A 1 164 ? 13.867 8.699 3.334 1.00 75.56 164 GLY A O 1
ATOM 1314 N N . ASP A 1 165 ? 12.728 10.079 4.689 1.00 78.62 165 ASP A N 1
ATOM 1315 C CA . ASP A 1 165 ? 12.719 9.211 5.881 1.00 78.62 165 ASP A CA 1
ATOM 1316 C C . ASP A 1 165 ? 11.724 8.042 5.782 1.00 78.62 165 ASP A C 1
ATOM 1318 O O . ASP A 1 165 ? 11.551 7.239 6.709 1.00 78.62 165 ASP A O 1
ATOM 1322 N N . ARG A 1 166 ? 11.019 7.934 4.651 1.00 87.88 166 ARG A N 1
ATOM 1323 C CA . ARG A 1 166 ? 10.077 6.839 4.384 1.00 87.88 166 ARG A CA 1
ATOM 1324 C C . ARG A 1 166 ? 10.759 5.568 3.905 1.00 87.88 166 ARG A C 1
ATOM 1326 O O . ARG A 1 166 ? 10.127 4.511 3.969 1.00 87.88 166 ARG A O 1
ATOM 1333 N N . PHE A 1 167 ? 12.001 5.665 3.435 1.00 87.25 167 PHE A N 1
ATOM 1334 C CA . PHE A 1 167 ? 12.841 4.512 3.137 1.00 87.25 167 PHE A CA 1
ATOM 1335 C C . PHE A 1 167 ? 13.341 3.857 4.426 1.00 87.25 167 PHE A C 1
ATOM 1337 O O . PHE A 1 167 ? 13.559 4.507 5.442 1.00 87.25 167 PHE A O 1
ATOM 1344 N N . GLY A 1 168 ? 13.531 2.545 4.379 1.00 82.50 168 GLY A N 1
ATOM 1345 C CA . GLY A 1 168 ? 14.139 1.773 5.469 1.00 82.50 168 GLY A CA 1
ATOM 1346 C C . GLY A 1 168 ? 13.140 1.367 6.533 1.00 82.50 168 GLY A C 1
ATOM 1347 O O . GLY A 1 168 ? 13.511 0.929 7.619 1.00 82.50 168 GLY A O 1
ATOM 1348 N N . PHE A 1 169 ? 11.854 1.498 6.227 1.00 82.94 169 PHE A N 1
ATOM 1349 C CA . PHE A 1 169 ? 10.819 1.126 7.159 1.00 82.94 169 PHE A CA 1
ATOM 1350 C C . PHE A 1 169 ? 10.621 -0.380 7.226 1.00 82.94 169 PHE A C 1
ATOM 1352 O O . PHE A 1 169 ? 10.163 -1.002 6.267 1.00 82.94 169 PHE A O 1
ATOM 1359 N N . SER A 1 170 ? 10.829 -0.935 8.412 1.00 86.31 170 SER A N 1
ATOM 1360 C CA . SER A 1 170 ? 10.333 -2.263 8.742 1.00 86.31 170 SER A CA 1
ATOM 1361 C C . SER A 1 170 ? 8.921 -2.159 9.318 1.00 86.31 170 SER A C 1
ATOM 1363 O O . SER A 1 170 ? 8.712 -1.781 10.475 1.00 86.31 170 SER A O 1
ATOM 1365 N N . ILE A 1 171 ? 7.931 -2.510 8.493 1.00 86.25 171 ILE A N 1
ATOM 1366 C CA . ILE A 1 171 ? 6.534 -2.655 8.928 1.00 86.25 171 ILE A CA 1
ATOM 1367 C C . ILE A 1 171 ? 6.420 -3.722 10.030 1.00 86.25 171 ILE A C 1
ATOM 1369 O O . ILE A 1 171 ? 5.647 -3.561 10.973 1.00 86.25 171 ILE A O 1
ATOM 1373 N N . ALA A 1 172 ? 7.238 -4.776 9.949 1.00 85.19 172 ALA A N 1
ATOM 1374 C CA . ALA A 1 172 ? 7.308 -5.823 10.955 1.00 85.19 172 ALA A CA 1
ATOM 1375 C C . ALA A 1 172 ? 7.779 -5.263 12.307 1.00 85.19 172 ALA A C 1
ATOM 1377 O O . ALA A 1 172 ? 7.092 -5.457 13.308 1.00 85.19 172 ALA A O 1
ATOM 1378 N N . ASP A 1 173 ? 8.872 -4.493 12.340 1.00 84.69 173 ASP A N 1
ATOM 1379 C CA . ASP A 1 173 ? 9.410 -3.922 13.586 1.00 84.69 173 ASP A CA 1
ATOM 1380 C C . ASP A 1 173 ? 8.466 -2.892 14.201 1.00 84.69 173 ASP A C 1
ATOM 1382 O O . ASP A 1 173 ? 8.344 -2.792 15.424 1.00 84.69 173 ASP A O 1
ATOM 1386 N N . PHE A 1 174 ? 7.782 -2.100 13.367 1.00 84.31 174 PHE A N 1
ATOM 1387 C CA . PHE A 1 174 ? 6.726 -1.216 13.850 1.00 84.31 174 PHE A CA 1
ATOM 1388 C C . PHE A 1 174 ? 5.665 -2.022 14.601 1.00 84.31 174 PHE A C 1
ATOM 1390 O O . PHE A 1 174 ? 5.362 -1.720 15.750 1.00 84.31 174 PHE A O 1
ATOM 1397 N N . PHE A 1 175 ? 5.154 -3.093 14.007 1.00 80.38 175 PHE A N 1
ATOM 1398 C CA . PHE A 1 175 ? 4.052 -3.838 14.599 1.00 80.38 175 PHE A CA 1
ATOM 1399 C C . PHE A 1 175 ? 4.444 -4.737 15.767 1.00 80.38 175 PHE A C 1
ATOM 1401 O O . PHE A 1 175 ? 3.679 -4.816 16.731 1.00 80.38 175 PHE A O 1
ATOM 1408 N N . PHE A 1 176 ? 5.656 -5.295 15.776 1.00 82.06 176 PHE A N 1
ATOM 1409 C CA . PHE A 1 176 ? 6.185 -5.974 16.958 1.00 82.06 176 PHE A CA 1
ATOM 1410 C C . PHE A 1 176 ? 6.242 -5.042 18.176 1.00 82.06 176 PHE A C 1
ATOM 1412 O O . PHE A 1 176 ? 5.854 -5.457 19.265 1.00 82.06 176 PHE A O 1
ATOM 1419 N N . ARG A 1 177 ? 6.620 -3.766 18.000 1.00 82.56 177 ARG A N 1
ATOM 1420 C CA . ARG A 1 177 ? 6.648 -2.778 19.098 1.00 82.56 177 ARG A CA 1
ATOM 1421 C C . ARG A 1 177 ? 5.272 -2.481 19.698 1.00 82.56 177 ARG A C 1
ATOM 1423 O O . ARG A 1 177 ? 5.187 -2.159 20.879 1.00 82.56 177 ARG A O 1
ATOM 1430 N N . TYR A 1 178 ? 4.204 -2.620 18.915 1.00 81.38 178 TYR A N 1
ATOM 1431 C CA . TYR A 1 178 ? 2.823 -2.398 19.361 1.00 81.38 178 TYR A CA 1
ATOM 1432 C C . TYR A 1 178 ? 2.055 -3.701 19.641 1.00 81.38 178 TYR A C 1
ATOM 1434 O O . TYR A 1 178 ? 0.831 -3.672 19.775 1.00 81.38 178 TYR A O 1
ATOM 1442 N N . ASN A 1 179 ? 2.750 -4.842 19.755 1.00 81.44 179 ASN A N 1
ATOM 1443 C CA . ASN A 1 179 ? 2.162 -6.176 19.950 1.00 81.44 179 ASN A CA 1
ATOM 1444 C C . ASN A 1 179 ? 1.124 -6.561 18.879 1.00 81.44 179 ASN A C 1
ATOM 1446 O O . ASN A 1 179 ? 0.185 -7.316 19.147 1.00 81.44 179 ASN A O 1
ATOM 1450 N N . LEU A 1 180 ? 1.283 -6.050 17.658 1.00 82.94 180 LEU A N 1
ATOM 1451 C CA . LEU A 1 180 ? 0.473 -6.446 16.514 1.00 82.94 180 LEU A CA 1
ATOM 1452 C C . LEU A 1 180 ? 1.224 -7.557 15.779 1.00 82.94 180 LEU A C 1
ATOM 1454 O O . LEU A 1 180 ? 2.313 -7.351 15.254 1.00 82.94 180 LEU A O 1
ATOM 1458 N N . THR A 1 181 ? 0.672 -8.768 15.783 1.00 75.38 181 THR A N 1
ATOM 1459 C CA . THR A 1 181 ? 1.439 -9.955 15.373 1.00 75.38 181 THR A CA 1
ATOM 1460 C C . THR A 1 181 ? 1.273 -10.310 13.904 1.00 75.38 181 THR A C 1
ATOM 1462 O O . THR A 1 181 ? 2.214 -10.806 13.301 1.00 75.38 181 THR A O 1
ATOM 1465 N N . ARG A 1 182 ? 0.108 -10.060 13.295 1.00 91.00 182 ARG A N 1
ATOM 1466 C CA . ARG A 1 182 ? -0.130 -10.337 11.871 1.00 91.00 182 ARG A CA 1
ATOM 1467 C C . ARG A 1 182 ? -1.100 -9.350 11.228 1.00 91.00 182 ARG A C 1
ATOM 1469 O O . ARG A 1 182 ? -1.981 -8.846 11.928 1.00 91.00 182 ARG A O 1
ATOM 1476 N N . PRO A 1 183 ? -0.998 -9.125 9.907 1.00 95.81 183 PRO A N 1
ATOM 1477 C CA . PRO A 1 183 ? -2.008 -8.361 9.201 1.00 95.81 183 PRO A CA 1
ATOM 1478 C C . PRO A 1 183 ? -3.351 -9.101 9.236 1.00 95.81 183 PRO A C 1
ATOM 1480 O O . PRO A 1 183 ? -3.433 -10.313 9.031 1.00 95.81 183 PRO A O 1
ATOM 1483 N N . SER A 1 184 ? -4.428 -8.364 9.478 1.00 96.00 184 SER A N 1
ATOM 1484 C CA . SER A 1 184 ? -5.793 -8.863 9.315 1.00 96.00 184 SER A CA 1
ATOM 1485 C C . SER A 1 184 ? -6.154 -8.951 7.836 1.00 96.00 184 SER A C 1
ATOM 1487 O O . SER A 1 184 ? -6.739 -9.940 7.406 1.00 96.00 184 SER A O 1
ATOM 1489 N N . TYR A 1 185 ? -5.740 -7.956 7.047 1.00 97.94 185 TYR A N 1
ATOM 1490 C CA . TYR A 1 185 ? -5.998 -7.925 5.614 1.00 97.94 185 TYR A CA 1
ATOM 1491 C C . TYR A 1 185 ? -4.752 -7.554 4.823 1.00 97.94 185 TYR A C 1
ATOM 1493 O O . TYR A 1 185 ? -3.882 -6.833 5.312 1.00 97.94 185 TYR A O 1
ATOM 1501 N N . GLY A 1 186 ? -4.680 -8.024 3.582 1.00 98.19 186 GLY A N 1
ATOM 1502 C CA . GLY A 1 186 ? -3.627 -7.632 2.658 1.00 98.19 186 GLY A CA 1
ATOM 1503 C C . GLY A 1 186 ? -4.047 -7.758 1.202 1.00 98.19 186 GLY A C 1
ATOM 1504 O O . GLY A 1 186 ? -5.024 -8.428 0.876 1.00 98.19 186 GLY A O 1
ATOM 1505 N N . ASN A 1 187 ? -3.338 -7.061 0.327 1.00 98.50 187 ASN A N 1
ATOM 1506 C CA . ASN A 1 187 ? -3.437 -7.183 -1.126 1.00 98.50 187 ASN A CA 1
ATOM 1507 C C . ASN A 1 187 ? -2.171 -6.558 -1.735 1.00 98.50 187 ASN A C 1
ATOM 1509 O O . ASN A 1 187 ? -1.444 -5.851 -1.040 1.00 98.50 187 ASN A O 1
ATOM 1513 N N . PHE A 1 188 ? -1.875 -6.786 -3.007 1.00 98.31 188 PHE A N 1
ATOM 1514 C CA . PHE A 1 188 ? -0.764 -6.099 -3.663 1.00 98.31 188 PHE A CA 1
ATOM 1515 C C . PHE A 1 188 ? -0.963 -6.022 -5.172 1.00 98.31 188 PHE A C 1
ATOM 1517 O O . PHE A 1 188 ? -1.740 -6.785 -5.749 1.00 98.31 188 PHE A O 1
ATOM 1524 N N . TYR A 1 189 ? -0.254 -5.091 -5.798 1.00 97.88 189 TYR A N 1
ATOM 1525 C CA . TYR A 1 189 ? -0.134 -4.986 -7.249 1.00 97.88 189 TYR A CA 1
ATOM 1526 C C . TYR A 1 189 ? 1.329 -4.793 -7.638 1.00 97.88 189 TYR A C 1
ATOM 1528 O O . TYR A 1 189 ? 2.189 -4.524 -6.791 1.00 97.88 189 TYR A O 1
ATOM 1536 N N . ILE A 1 190 ? 1.594 -4.937 -8.929 1.00 96.06 190 ILE A N 1
ATOM 1537 C CA . ILE A 1 190 ? 2.897 -4.681 -9.535 1.00 96.06 190 ILE A CA 1
ATOM 1538 C C . ILE A 1 190 ? 2.735 -3.525 -10.521 1.00 96.06 190 ILE A C 1
ATOM 1540 O O . ILE A 1 190 ? 1.755 -3.487 -11.261 1.00 96.06 190 ILE A O 1
ATOM 1544 N N . THR A 1 191 ? 3.680 -2.590 -10.536 1.00 94.69 191 THR A N 1
ATOM 1545 C CA . THR A 1 191 ? 3.729 -1.494 -11.519 1.00 94.69 191 THR A CA 1
ATOM 1546 C C . THR A 1 191 ? 5.170 -1.198 -11.895 1.00 94.69 191 THR A C 1
ATOM 1548 O O . THR A 1 191 ? 6.090 -1.478 -11.121 1.00 94.69 191 THR A O 1
ATOM 1551 N N . GLU A 1 192 ? 5.362 -0.615 -13.072 1.00 92.00 192 GLU A N 1
ATOM 1552 C CA . GLU A 1 192 ? 6.618 0.011 -13.456 1.00 92.00 192 GLU A CA 1
ATOM 1553 C C . GLU A 1 192 ? 7.009 1.116 -12.465 1.00 92.00 192 GLU A C 1
ATOM 1555 O O . GLU A 1 192 ? 6.155 1.839 -11.943 1.00 92.00 192 GLU A O 1
ATOM 1560 N N . SER A 1 193 ? 8.305 1.211 -12.186 1.00 89.94 193 SER A N 1
ATOM 1561 C CA . SER A 1 193 ? 8.923 2.219 -11.324 1.00 89.94 193 SER A CA 1
ATOM 1562 C C . SER A 1 193 ? 10.371 2.442 -11.768 1.00 89.94 193 SER A C 1
ATOM 1564 O O . SER A 1 193 ? 10.956 1.594 -12.442 1.00 89.94 193 SER A O 1
ATOM 1566 N N . MET A 1 194 ? 10.954 3.577 -11.382 1.00 88.25 194 MET A N 1
ATOM 1567 C CA . MET A 1 194 ? 12.409 3.747 -11.396 1.00 88.25 194 MET A CA 1
ATOM 1568 C C . MET A 1 194 ? 13.048 2.668 -10.518 1.00 88.25 194 MET A C 1
ATOM 1570 O O . MET A 1 194 ? 12.433 2.262 -9.521 1.00 88.25 194 MET A O 1
ATOM 1574 N N . ASP A 1 195 ? 14.279 2.265 -10.840 1.00 86.75 195 ASP A N 1
ATOM 1575 C CA . ASP A 1 195 ? 15.094 1.502 -9.897 1.00 86.75 195 ASP A CA 1
ATOM 1576 C C . ASP A 1 195 ? 15.240 2.251 -8.563 1.00 86.75 195 ASP A C 1
ATOM 1578 O O . ASP A 1 195 ? 15.046 3.469 -8.470 1.00 86.75 195 ASP A O 1
ATOM 1582 N N . ILE A 1 196 ? 15.564 1.518 -7.499 1.00 79.62 196 ILE A N 1
ATOM 1583 C CA . ILE A 1 196 ? 15.529 2.083 -6.151 1.00 79.62 196 ILE A CA 1
ATOM 1584 C C . ILE A 1 196 ? 16.462 3.278 -5.953 1.00 79.62 196 ILE A C 1
ATOM 1586 O O . ILE A 1 196 ? 16.136 4.176 -5.172 1.00 79.62 196 ILE A O 1
ATOM 1590 N N . PHE A 1 197 ? 17.628 3.289 -6.604 1.00 83.75 197 PHE A N 1
ATOM 1591 C CA . PHE A 1 197 ? 18.648 4.300 -6.359 1.00 83.75 197 PHE A CA 1
ATOM 1592 C C . PHE A 1 197 ? 18.168 5.627 -6.926 1.00 83.75 197 PHE A C 1
ATOM 1594 O O . PHE A 1 197 ? 18.197 6.656 -6.241 1.00 83.75 197 PHE A O 1
ATOM 1601 N N . ASP A 1 198 ? 17.636 5.579 -8.143 1.00 87.50 198 ASP A N 1
ATOM 1602 C CA . ASP A 1 198 ? 17.035 6.736 -8.783 1.00 87.50 198 ASP A CA 1
ATOM 1603 C C . ASP A 1 198 ? 15.735 7.160 -8.097 1.00 87.50 198 ASP A C 1
ATOM 1605 O O . ASP A 1 198 ? 15.528 8.358 -7.891 1.00 87.50 198 ASP A O 1
ATOM 1609 N N . LEU A 1 199 ? 14.913 6.215 -7.633 1.00 85.75 199 LEU A N 1
ATOM 1610 C CA . LEU A 1 199 ? 13.692 6.519 -6.886 1.00 85.75 199 LEU A CA 1
ATOM 1611 C C . LEU A 1 199 ? 13.989 7.229 -5.555 1.00 85.75 199 LEU A C 1
ATOM 1613 O O . LEU A 1 199 ? 13.324 8.204 -5.200 1.00 85.75 199 LEU A O 1
ATOM 1617 N N . THR A 1 200 ? 15.009 6.773 -4.824 1.00 84.25 200 THR A N 1
ATOM 1618 C CA . THR A 1 200 ? 15.446 7.400 -3.567 1.00 84.25 200 THR A CA 1
ATOM 1619 C C . THR A 1 200 ? 15.918 8.824 -3.828 1.00 84.25 200 THR A C 1
ATOM 1621 O O . THR A 1 200 ? 15.438 9.772 -3.206 1.00 84.25 200 THR A O 1
ATOM 1624 N N . LYS A 1 201 ? 16.790 8.998 -4.828 1.00 86.00 201 LYS A N 1
ATOM 1625 C CA . LYS A 1 201 ? 17.290 10.310 -5.248 1.00 86.00 201 LYS A CA 1
ATOM 1626 C C . LYS A 1 201 ? 16.166 11.239 -5.704 1.00 86.00 201 LYS A C 1
ATOM 1628 O O . LYS A 1 201 ? 16.212 12.433 -5.402 1.00 86.00 201 LYS A O 1
ATOM 1633 N N . TYR A 1 202 ? 15.174 10.713 -6.420 1.00 86.75 202 TYR A N 1
ATOM 1634 C CA . TYR A 1 202 ? 13.995 11.457 -6.850 1.00 86.75 202 TYR A CA 1
ATOM 1635 C C . TYR A 1 202 ? 13.232 12.014 -5.645 1.00 86.75 202 TYR A C 1
ATOM 1637 O O . TYR A 1 202 ? 13.016 13.224 -5.581 1.00 86.75 202 TYR A O 1
ATOM 1645 N N . TYR A 1 203 ? 12.898 11.182 -4.652 1.00 85.69 203 TYR A N 1
ATOM 1646 C CA . TYR A 1 203 ? 12.163 11.648 -3.472 1.00 85.69 203 TYR A CA 1
ATOM 1647 C C . TYR A 1 203 ? 12.963 12.617 -2.605 1.00 85.69 203 TYR A C 1
ATOM 1649 O O . TYR A 1 203 ? 12.402 13.619 -2.163 1.00 85.69 203 TYR A O 1
ATOM 1657 N N . THR A 1 204 ? 14.267 12.393 -2.419 1.00 84.12 204 THR A N 1
ATOM 1658 C CA . THR A 1 204 ? 15.128 13.345 -1.702 1.00 84.12 204 THR A CA 1
ATOM 1659 C C . THR A 1 204 ? 15.147 14.704 -2.403 1.00 84.12 204 THR A C 1
ATOM 1661 O O . THR A 1 204 ? 14.960 15.738 -1.766 1.00 84.12 204 THR A O 1
ATOM 1664 N N . LYS A 1 205 ? 15.316 14.726 -3.732 1.00 85.50 205 LYS A N 1
ATOM 1665 C CA . LYS A 1 205 ? 15.278 15.975 -4.507 1.00 85.50 205 LYS A CA 1
ATOM 1666 C C . LYS A 1 205 ? 13.912 16.647 -4.452 1.00 85.50 205 LYS A C 1
ATOM 1668 O O . LYS A 1 205 ? 13.861 17.864 -4.307 1.00 85.50 205 LYS A O 1
ATOM 1673 N N . LYS A 1 206 ? 12.829 15.874 -4.557 1.00 85.00 206 LYS A N 1
ATOM 1674 C CA . LYS A 1 206 ? 11.456 16.381 -4.483 1.00 85.00 206 LYS A CA 1
ATOM 1675 C C . LYS A 1 206 ? 11.189 17.053 -3.138 1.00 85.00 206 LYS A C 1
ATOM 1677 O O . LYS A 1 206 ? 10.695 18.172 -3.121 1.00 85.00 206 LYS A O 1
ATOM 1682 N N . GLN A 1 207 ? 11.603 16.428 -2.036 1.00 83.69 207 GLN A N 1
ATOM 1683 C CA . GLN A 1 207 ? 11.493 17.012 -0.698 1.00 83.69 207 GLN A CA 1
ATOM 1684 C C . GLN A 1 207 ? 12.253 18.338 -0.582 1.00 83.69 207 GLN A C 1
ATOM 1686 O O . GLN A 1 207 ? 11.703 19.326 -0.102 1.00 83.69 207 GLN A O 1
ATOM 1691 N N . ILE A 1 208 ? 13.510 18.374 -1.041 1.00 83.94 208 ILE A N 1
ATOM 1692 C CA . ILE A 1 208 ? 14.328 19.596 -1.037 1.00 83.94 208 ILE A CA 1
ATOM 1693 C C . ILE A 1 208 ? 13.638 20.683 -1.869 1.00 83.94 208 ILE A C 1
ATOM 1695 O O . ILE A 1 208 ? 13.477 21.807 -1.404 1.00 83.94 208 ILE A O 1
ATOM 1699 N N . TRP A 1 209 ? 13.184 20.351 -3.078 1.00 82.94 209 TRP A N 1
ATOM 1700 C CA . TRP A 1 209 ? 12.473 21.292 -3.939 1.00 82.94 209 TRP A CA 1
ATOM 1701 C C . TRP A 1 209 ? 11.217 21.846 -3.260 1.00 82.94 209 TRP A C 1
ATOM 1703 O O . TRP A 1 209 ? 11.049 23.054 -3.209 1.00 82.94 209 TRP A O 1
ATOM 1713 N N . GLU A 1 210 ? 10.375 21.005 -2.661 1.00 83.69 210 GLU A N 1
ATOM 1714 C CA . GLU A 1 210 ? 9.158 21.440 -1.958 1.00 83.69 210 GLU A CA 1
ATOM 1715 C C . GLU A 1 210 ? 9.441 22.319 -0.727 1.00 83.69 210 GLU A C 1
ATOM 1717 O O . GLU A 1 210 ? 8.623 23.180 -0.383 1.00 83.69 210 GLU A O 1
ATOM 1722 N N . HIS A 1 211 ? 10.587 22.121 -0.068 1.00 82.44 211 HIS A N 1
ATOM 1723 C CA . HIS A 1 211 ? 11.007 22.909 1.090 1.00 82.44 211 HIS A CA 1
ATOM 1724 C C . HIS A 1 211 ? 11.574 24.281 0.699 1.00 82.44 211 HIS A C 1
ATOM 1726 O O . HIS A 1 211 ? 11.285 25.275 1.363 1.00 82.44 211 HIS A O 1
ATOM 1732 N N . TYR A 1 212 ? 12.367 24.341 -0.375 1.00 80.00 212 TYR A N 1
ATOM 1733 C CA . TYR A 1 212 ? 13.071 25.557 -0.803 1.00 80.00 212 TYR A CA 1
ATOM 1734 C C . TYR A 1 212 ? 12.408 26.288 -1.979 1.00 80.00 212 TYR A C 1
ATOM 1736 O O . TYR A 1 212 ? 12.843 27.386 -2.333 1.00 80.00 212 TYR A O 1
ATOM 1744 N N . SER A 1 213 ? 11.360 25.725 -2.589 1.00 78.56 213 SER A N 1
ATOM 1745 C CA . SER A 1 213 ? 10.588 26.419 -3.620 1.00 78.56 213 SER A CA 1
ATOM 1746 C C . SER A 1 213 ? 9.942 27.672 -3.027 1.00 78.56 213 SER A C 1
ATOM 1748 O O . SER A 1 213 ? 9.293 27.580 -1.980 1.00 78.56 213 SER A O 1
ATOM 1750 N N . PRO A 1 214 ? 10.037 28.832 -3.700 1.00 70.44 214 PRO A N 1
ATOM 1751 C CA . PRO A 1 214 ? 9.303 30.021 -3.296 1.00 70.44 214 PRO A CA 1
ATOM 1752 C C . PRO A 1 214 ? 7.799 29.720 -3.322 1.00 70.44 214 PRO A C 1
ATOM 1754 O O . PRO A 1 214 ? 7.209 29.581 -4.393 1.00 70.44 214 PRO A O 1
ATOM 1757 N N . LYS A 1 215 ? 7.175 29.582 -2.150 1.00 62.53 215 LYS A N 1
ATOM 1758 C CA . LYS A 1 215 ? 5.715 29.530 -2.036 1.00 62.53 215 LYS A CA 1
ATOM 1759 C C . LYS A 1 215 ? 5.205 30.963 -2.158 1.00 62.53 215 LYS A C 1
ATOM 1761 O O . LYS A 1 215 ? 5.501 31.775 -1.291 1.00 62.53 215 LYS A O 1
ATOM 1766 N N . ASP A 1 216 ? 4.529 31.248 -3.267 1.00 56.22 216 ASP A N 1
ATOM 1767 C CA . ASP A 1 216 ? 3.744 32.451 -3.562 1.00 56.22 216 ASP A CA 1
ATOM 1768 C C . ASP A 1 216 ? 4.333 33.790 -3.068 1.00 56.22 216 ASP A C 1
ATOM 1770 O O . ASP A 1 216 ? 4.068 34.258 -1.962 1.00 56.22 216 ASP A O 1
ATOM 1774 N N . GLN A 1 217 ? 5.055 34.485 -3.955 1.00 46.19 217 GLN A N 1
ATOM 1775 C CA . GLN A 1 217 ? 5.110 35.950 -3.889 1.00 46.19 217 GLN A CA 1
ATOM 1776 C C . GLN A 1 217 ? 3.665 36.479 -3.978 1.00 46.19 217 GLN A C 1
ATOM 1778 O O . GLN A 1 217 ? 2.913 36.011 -4.842 1.00 46.19 217 GLN A O 1
ATOM 1783 N N . PRO A 1 218 ? 3.234 37.426 -3.124 1.00 39.88 218 PRO A N 1
ATOM 1784 C CA . PRO A 1 218 ? 1.903 37.997 -3.250 1.00 39.88 218 PRO A CA 1
ATOM 1785 C C . PRO A 1 218 ? 1.755 38.607 -4.647 1.00 39.88 218 PRO A C 1
ATOM 1787 O O . PRO A 1 218 ? 2.610 39.371 -5.092 1.00 39.88 218 PRO A O 1
ATOM 1790 N N . LYS A 1 219 ? 0.662 38.264 -5.345 1.00 37.59 219 LYS A N 1
ATOM 1791 C CA . LYS A 1 219 ? 0.218 39.000 -6.534 1.00 37.59 219 LYS A CA 1
ATOM 1792 C C . LYS A 1 219 ? 0.154 40.474 -6.151 1.00 37.59 219 LYS A C 1
ATOM 1794 O O . LYS A 1 219 ? -0.710 40.840 -5.355 1.00 37.59 219 LYS A O 1
ATOM 1799 N N . GLU A 1 220 ? 1.032 41.299 -6.712 1.00 32.34 220 GLU A N 1
ATOM 1800 C CA . GLU A 1 220 ? 0.872 42.745 -6.636 1.00 32.34 220 GLU A CA 1
ATOM 1801 C C . GLU A 1 220 ? -0.488 43.100 -7.242 1.00 32.34 220 GLU A C 1
ATOM 1803 O O . GLU A 1 220 ? -0.733 43.009 -8.446 1.00 32.34 220 GLU A O 1
ATOM 1808 N N . THR A 1 221 ? -1.427 43.435 -6.366 1.00 25.95 221 THR A N 1
ATOM 1809 C CA . THR A 1 221 ? -2.656 44.119 -6.727 1.00 25.95 221 THR A CA 1
ATOM 1810 C C . THR A 1 221 ? -2.285 45.483 -7.283 1.00 25.95 221 THR A C 1
ATOM 1812 O O . THR A 1 221 ? -1.692 46.294 -6.580 1.00 25.95 221 THR A O 1
ATOM 1815 N N . ASN A 1 222 ? -2.685 45.728 -8.531 1.00 38.59 222 ASN A N 1
ATOM 1816 C CA . ASN A 1 222 ? -2.795 47.054 -9.127 1.00 38.59 222 ASN A CA 1
ATOM 1817 C C . ASN A 1 222 ? -3.423 48.034 -8.121 1.00 38.59 222 ASN A C 1
ATOM 1819 O O . ASN A 1 222 ? -4.633 48.002 -7.886 1.00 38.59 222 ASN A O 1
ATOM 1823 N N . SER A 1 223 ? -2.610 48.925 -7.563 1.00 29.89 223 SER A N 1
ATOM 1824 C CA . SER A 1 223 ? -3.063 50.109 -6.840 1.00 29.89 223 SER A CA 1
ATOM 1825 C C . SER A 1 223 ? -2.330 51.325 -7.389 1.00 29.89 223 SER A C 1
ATOM 1827 O O . SER A 1 223 ? -1.111 51.343 -7.511 1.00 29.89 223 SER A O 1
ATOM 1829 N N . GLN A 1 224 ? -3.155 52.285 -7.787 1.00 32.28 224 GLN A N 1
ATOM 1830 C CA . GLN A 1 224 ? -2.882 53.494 -8.550 1.00 32.28 224 GLN A CA 1
ATOM 1831 C C . GLN A 1 224 ? -1.708 54.338 -8.024 1.00 32.28 224 GLN A C 1
ATOM 1833 O O . GLN A 1 224 ? -1.541 54.508 -6.818 1.00 32.28 224 GLN A O 1
ATOM 1838 N N . GLU A 1 225 ? -0.963 54.925 -8.968 1.00 35.84 225 GLU A N 1
ATOM 1839 C CA . GLU A 1 225 ? -0.031 56.041 -8.755 1.00 35.84 225 GLU A CA 1
ATOM 1840 C C . GLU A 1 225 ? -0.665 57.198 -7.965 1.00 35.84 225 GLU A C 1
ATOM 1842 O O . GLU A 1 225 ? -1.852 57.503 -8.132 1.00 35.84 225 GLU A O 1
ATOM 1847 N N . PRO A 1 226 ? 0.179 57.982 -7.277 1.00 28.98 226 PRO A N 1
ATOM 1848 C CA . PRO A 1 226 ? 0.057 59.423 -7.379 1.00 28.98 226 PRO A CA 1
ATOM 1849 C C . PRO A 1 226 ? 1.336 60.071 -7.923 1.00 28.98 226 PRO A C 1
ATOM 1851 O O . PRO A 1 226 ? 2.458 59.826 -7.491 1.00 28.98 226 PRO A O 1
ATOM 1854 N N . ASN A 1 227 ? 1.078 60.941 -8.888 1.00 29.02 227 ASN A N 1
ATOM 1855 C CA . ASN A 1 227 ? 1.971 61.799 -9.641 1.00 29.02 227 ASN A CA 1
ATOM 1856 C C . ASN A 1 227 ? 2.523 62.958 -8.778 1.00 29.02 227 ASN A C 1
ATOM 1858 O O . ASN A 1 227 ? 1.741 63.639 -8.110 1.00 29.02 227 ASN A O 1
ATOM 1862 N N . SER A 1 228 ? 3.827 63.255 -8.857 1.00 28.89 228 SER A N 1
ATOM 1863 C CA . SER A 1 228 ? 4.373 64.580 -8.511 1.00 28.89 228 SER A CA 1
ATOM 1864 C C . SER A 1 228 ? 5.667 64.914 -9.277 1.00 28.89 228 SER A C 1
ATOM 1866 O O . SER A 1 228 ? 6.766 64.629 -8.816 1.00 28.89 228 SER A O 1
ATOM 1868 N N . GLN A 1 229 ? 5.460 65.535 -10.443 1.00 29.12 229 GLN A N 1
ATOM 1869 C CA . GLN A 1 229 ? 6.093 66.753 -10.990 1.00 29.12 229 GLN A CA 1
ATOM 1870 C C . GLN A 1 229 ? 7.621 66.846 -11.235 1.00 29.12 229 GLN A C 1
ATOM 1872 O O . GLN A 1 229 ? 8.453 66.750 -10.341 1.00 29.12 229 GLN A O 1
ATOM 1877 N N . GLU A 1 230 ? 7.908 67.154 -12.508 1.00 32.91 230 GLU A N 1
ATOM 1878 C CA . GLU A 1 230 ? 9.164 67.448 -13.218 1.00 32.91 230 GLU A CA 1
ATOM 1879 C C . GLU A 1 230 ? 9.911 68.751 -12.838 1.00 32.91 230 GLU A C 1
ATOM 1881 O O . GLU A 1 230 ? 9.331 69.658 -12.242 1.00 32.91 230 GLU A O 1
ATOM 1886 N N . LEU A 1 231 ? 11.136 68.844 -13.413 1.00 23.98 231 LEU A N 1
ATOM 1887 C CA . LEU A 1 231 ? 12.025 69.994 -13.732 1.00 23.98 231 LEU A CA 1
ATOM 1888 C C . LEU A 1 231 ? 13.177 70.224 -12.720 1.00 23.98 231 LEU A C 1
ATOM 1890 O O . LEU A 1 231 ? 12.938 70.325 -11.528 1.00 23.98 231 LEU A O 1
ATOM 1894 N N . ASN A 1 232 ? 14.463 70.369 -13.084 1.00 23.22 232 ASN A N 1
ATOM 1895 C CA . ASN A 1 232 ? 15.099 70.726 -14.357 1.00 23.22 232 ASN A CA 1
ATOM 1896 C C . ASN A 1 232 ? 16.644 70.517 -14.302 1.00 23.22 232 ASN A C 1
ATOM 1898 O O . ASN A 1 232 ? 17.247 70.640 -13.238 1.00 23.22 232 ASN A O 1
ATOM 1902 N N . SER A 1 233 ? 17.258 70.429 -15.492 1.00 26.11 233 SER A N 1
ATOM 1903 C CA . SER A 1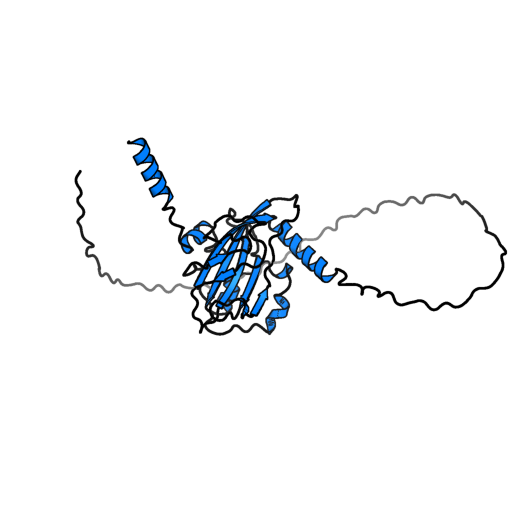 233 ? 18.568 70.990 -15.914 1.00 26.11 233 SER A CA 1
ATOM 1904 C C . SER A 1 233 ? 19.943 70.391 -15.516 1.00 26.11 233 SER A C 1
ATOM 1906 O O . SER A 1 233 ? 20.389 70.501 -14.382 1.00 26.11 233 SER A O 1
ATOM 1908 N N . GLN A 1 234 ? 20.673 70.019 -16.587 1.00 28.44 234 GLN A N 1
ATOM 1909 C CA . GLN A 1 234 ? 22.013 70.497 -17.016 1.00 28.44 234 GLN A CA 1
ATOM 1910 C C . GLN A 1 234 ? 23.251 69.575 -16.906 1.00 28.44 234 GLN A C 1
ATOM 1912 O O . GLN A 1 234 ? 23.652 69.121 -15.841 1.00 28.44 234 GLN A O 1
ATOM 1917 N N . GLU A 1 235 ? 23.869 69.381 -18.083 1.00 34.31 235 GLU A N 1
ATOM 1918 C CA . GLU A 1 235 ? 25.187 68.797 -18.377 1.00 34.31 235 GLU A CA 1
ATOM 1919 C C . GLU A 1 235 ? 26.362 69.575 -17.753 1.00 34.31 235 GLU A C 1
ATOM 1921 O O . GLU A 1 235 ? 26.323 70.804 -17.719 1.00 34.31 235 GLU A O 1
ATOM 1926 N N . LEU A 1 236 ? 27.460 68.874 -17.406 1.00 24.84 236 LEU A N 1
ATOM 1927 C CA . LEU A 1 236 ? 28.793 68.985 -18.054 1.00 24.84 236 LEU A CA 1
ATOM 1928 C C . LEU A 1 236 ? 29.923 68.285 -17.256 1.00 24.84 236 LEU A C 1
ATOM 1930 O O . LEU A 1 236 ? 30.086 68.556 -16.073 1.00 24.84 236 LEU A O 1
ATOM 1934 N N . ASN A 1 237 ? 30.756 67.527 -17.999 1.00 24.67 237 ASN A N 1
ATOM 1935 C CA . ASN A 1 237 ? 32.208 67.240 -17.849 1.00 24.67 237 ASN A CA 1
ATOM 1936 C C . ASN A 1 237 ? 32.725 66.563 -16.544 1.00 24.67 237 ASN A C 1
ATOM 1938 O O . ASN A 1 237 ? 32.276 66.854 -15.452 1.00 24.67 237 ASN A O 1
ATOM 1942 N N . SER A 1 238 ? 33.734 65.674 -16.519 1.00 26.39 238 SER A N 1
ATOM 1943 C CA . SER A 1 238 ? 34.940 65.549 -17.355 1.00 26.39 238 SER A CA 1
ATOM 1944 C C . SER A 1 238 ? 35.695 64.226 -17.068 1.00 26.39 238 SER A C 1
ATOM 1946 O O . SER A 1 238 ? 35.782 63.824 -15.915 1.00 26.39 238 SER A O 1
ATOM 1948 N N . GLN A 1 239 ? 36.334 63.688 -18.117 1.00 28.25 239 GLN A N 1
ATOM 1949 C CA . GLN A 1 239 ? 37.676 63.061 -18.189 1.00 28.25 239 GLN A CA 1
ATOM 1950 C C . GLN A 1 239 ? 38.012 61.715 -17.498 1.00 28.25 239 GLN A C 1
ATOM 1952 O O . GLN A 1 239 ? 38.073 61.590 -16.279 1.00 28.25 239 GLN A O 1
ATOM 1957 N N . GLU A 1 240 ? 38.398 60.752 -18.351 1.00 38.75 240 GLU A N 1
ATOM 1958 C CA . GLU A 1 240 ? 39.287 59.611 -18.069 1.00 38.75 240 GLU A CA 1
ATOM 1959 C C . GLU A 1 240 ? 40.678 60.049 -17.578 1.00 38.75 240 GLU A C 1
ATOM 1961 O O . GLU A 1 240 ? 41.165 61.120 -17.960 1.00 38.75 240 GLU A O 1
ATOM 1966 N N . PRO A 1 241 ? 41.414 59.130 -16.929 1.00 30.41 241 PRO A N 1
ATOM 1967 C CA . PRO A 1 241 ? 42.831 58.999 -17.213 1.00 30.41 241 PRO A CA 1
ATOM 1968 C C . PRO A 1 241 ? 43.205 57.602 -17.720 1.00 30.41 241 PRO A C 1
ATOM 1970 O O . PRO A 1 241 ? 42.788 56.564 -17.212 1.00 30.41 241 PRO A O 1
ATOM 1973 N N . ASN A 1 242 ? 44.069 57.648 -18.725 1.00 31.62 242 ASN A N 1
ATOM 1974 C CA . ASN A 1 242 ? 44.767 56.565 -19.396 1.00 31.62 242 ASN A CA 1
ATOM 1975 C C . ASN A 1 242 ? 46.178 56.405 -18.780 1.00 31.62 242 ASN A C 1
ATOM 1977 O O . ASN A 1 242 ? 46.761 57.413 -18.376 1.00 31.62 242 ASN A O 1
ATOM 1981 N N . SER A 1 243 ? 46.729 55.183 -18.733 1.00 29.31 243 SER A N 1
ATOM 1982 C CA . SER A 1 243 ? 48.163 54.779 -18.613 1.00 29.31 243 SER A CA 1
ATOM 1983 C C . SER A 1 243 ? 48.265 53.446 -17.848 1.00 29.31 243 SER A C 1
ATOM 1985 O O . SER A 1 243 ? 47.491 53.222 -16.929 1.00 29.31 243 SER A O 1
ATOM 1987 N N . GLN A 1 244 ? 49.167 52.494 -18.091 1.00 31.73 244 GLN A N 1
ATOM 1988 C CA . GLN A 1 244 ? 50.190 52.205 -19.102 1.00 31.73 244 GLN A CA 1
ATOM 1989 C C . GLN A 1 244 ? 50.572 50.717 -18.893 1.00 31.73 244 GLN A C 1
ATOM 1991 O O . GLN A 1 244 ? 50.526 50.228 -17.765 1.00 31.73 244 GLN 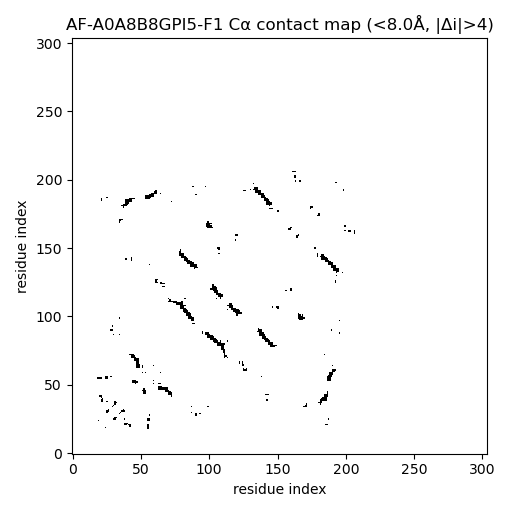A O 1
ATOM 1996 N N . GLU A 1 245 ? 50.969 50.007 -19.952 1.00 37.88 245 GLU A N 1
ATOM 1997 C CA . GLU A 1 245 ? 51.541 48.651 -19.874 1.00 37.88 245 GLU A CA 1
ATOM 1998 C C . GLU A 1 245 ? 52.807 48.588 -19.001 1.00 37.88 245 GLU A C 1
ATOM 2000 O O . GLU A 1 245 ? 53.641 49.495 -19.008 1.00 37.88 245 GLU A O 1
ATOM 2005 N N . SER A 1 246 ? 53.002 47.464 -18.307 1.00 27.53 246 SER A N 1
ATOM 2006 C CA . SER A 1 246 ? 54.293 47.059 -17.743 1.00 27.53 246 SER A CA 1
ATOM 2007 C C . SER A 1 246 ? 54.506 45.562 -17.964 1.00 27.53 246 SER A C 1
ATOM 2009 O O . SER A 1 246 ? 53.790 44.726 -17.421 1.00 27.53 246 SER A O 1
ATOM 2011 N N . ASN A 1 247 ? 55.500 45.253 -18.794 1.00 32.75 247 ASN A N 1
ATOM 2012 C CA . ASN A 1 247 ? 56.068 43.931 -19.037 1.00 32.75 247 ASN A CA 1
ATOM 2013 C C . ASN A 1 247 ? 57.178 43.669 -18.002 1.00 32.75 247 ASN A C 1
ATOM 2015 O O . ASN A 1 247 ? 58.140 44.438 -17.990 1.00 32.75 247 ASN A O 1
ATOM 2019 N N . SER A 1 248 ? 57.116 42.577 -17.225 1.00 31.17 248 SER A N 1
ATOM 2020 C CA . SER A 1 248 ? 58.317 41.902 -16.685 1.00 31.17 248 SER A CA 1
ATOM 2021 C C . SER A 1 248 ? 58.035 40.578 -15.940 1.00 31.17 248 SER A C 1
ATOM 2023 O O . SER A 1 248 ? 57.493 40.562 -14.845 1.00 31.17 248 SER A O 1
ATOM 2025 N N . GLN A 1 249 ? 58.517 39.498 -16.569 1.00 35.47 249 GLN A N 1
ATOM 2026 C CA . GLN A 1 249 ? 59.134 38.254 -16.060 1.00 35.47 249 GLN A CA 1
ATOM 2027 C C . GLN A 1 249 ? 58.437 37.324 -15.037 1.00 35.47 249 GLN A C 1
ATOM 2029 O O . GLN A 1 249 ? 58.131 37.685 -13.907 1.00 35.47 249 GLN A O 1
ATOM 2034 N N . GLU A 1 250 ? 58.346 36.049 -15.449 1.00 41.06 250 GLU A N 1
ATOM 2035 C CA . GLU A 1 250 ? 58.051 34.853 -14.644 1.00 41.06 250 GLU A CA 1
ATOM 2036 C C . GLU A 1 250 ? 59.034 34.639 -13.479 1.00 41.06 250 GLU A C 1
ATOM 2038 O O . GLU A 1 250 ? 60.249 34.768 -13.669 1.00 41.06 250 GLU A O 1
ATOM 2043 N N . PRO A 1 251 ? 58.559 34.132 -12.328 1.00 36.78 251 PRO A N 1
ATOM 2044 C CA . PRO A 1 251 ? 59.370 33.333 -11.433 1.00 36.78 251 PRO A CA 1
ATOM 2045 C C . PRO A 1 251 ? 59.079 31.839 -11.626 1.00 36.78 251 PRO A C 1
ATOM 2047 O O . PRO A 1 251 ? 57.972 31.343 -11.429 1.00 36.78 251 PRO A O 1
ATOM 2050 N N . ASN A 1 252 ? 60.144 31.129 -11.977 1.00 39.69 252 ASN A N 1
ATOM 2051 C CA . ASN A 1 252 ? 60.274 29.683 -11.944 1.00 39.69 252 ASN A CA 1
ATOM 2052 C C . ASN A 1 252 ? 60.310 29.218 -10.473 1.00 39.69 252 ASN A C 1
ATOM 2054 O O . ASN A 1 252 ? 61.169 29.677 -9.716 1.00 39.69 252 ASN A O 1
ATOM 2058 N N . SER A 1 253 ? 59.432 28.305 -10.052 1.00 35.66 253 SER A N 1
ATOM 2059 C CA . SER A 1 253 ? 59.582 27.623 -8.758 1.00 35.66 253 SER A CA 1
ATOM 2060 C C . SER A 1 253 ? 59.030 26.200 -8.801 1.00 35.66 253 SER A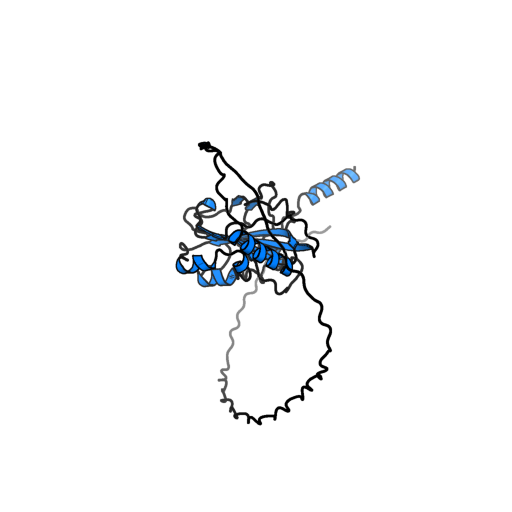 C 1
ATOM 2062 O O . SER A 1 253 ? 57.891 25.967 -9.192 1.00 35.66 253 SER A O 1
ATOM 2064 N N . GLN A 1 254 ? 59.914 25.291 -8.404 1.00 40.03 254 GLN A N 1
ATOM 2065 C CA . GLN A 1 254 ? 59.887 23.835 -8.477 1.00 40.03 254 GLN A CA 1
ATOM 2066 C C . GLN A 1 254 ? 58.749 23.158 -7.695 1.00 40.03 254 GLN A C 1
ATOM 2068 O O . GLN A 1 254 ? 58.317 23.645 -6.652 1.00 40.03 254 GLN A O 1
ATOM 2073 N N . GLU A 1 255 ? 58.349 21.978 -8.179 1.00 38.72 255 GLU A N 1
ATOM 2074 C CA . GLU A 1 255 ? 57.530 20.993 -7.461 1.00 38.72 255 GLU A CA 1
ATOM 2075 C C . GLU A 1 255 ? 58.148 20.611 -6.102 1.00 38.72 255 GLU A C 1
ATOM 2077 O O . GLU A 1 255 ? 59.353 20.343 -6.028 1.00 38.72 255 GLU A O 1
ATOM 2082 N N . PRO A 1 256 ? 57.351 20.493 -5.026 1.00 38.28 256 PRO A N 1
ATOM 2083 C CA . PRO A 1 256 ? 57.803 19.840 -3.812 1.00 38.28 256 PRO A CA 1
ATOM 2084 C C . PRO A 1 256 ? 57.636 18.316 -3.932 1.00 38.28 256 PRO A C 1
ATOM 2086 O O . PRO A 1 256 ? 56.529 17.797 -4.059 1.00 38.28 256 PRO A O 1
ATOM 2089 N N . ASN A 1 257 ? 58.759 17.602 -3.829 1.00 36.75 257 ASN A N 1
ATOM 2090 C CA . ASN A 1 257 ? 58.823 16.160 -3.586 1.00 36.75 257 ASN A CA 1
ATOM 2091 C C . ASN A 1 257 ? 58.074 15.802 -2.288 1.00 36.75 257 ASN A C 1
ATOM 2093 O O . ASN A 1 257 ? 58.531 16.147 -1.196 1.00 36.75 257 ASN A O 1
ATOM 2097 N N . SER A 1 258 ? 56.977 15.053 -2.383 1.00 37.19 258 SER A N 1
ATOM 2098 C CA . SER A 1 258 ? 56.381 14.364 -1.235 1.00 37.19 258 SER A CA 1
ATOM 2099 C C . SER A 1 258 ? 57.066 13.009 -1.040 1.00 37.19 258 SER A C 1
ATOM 2101 O O . SER A 1 258 ? 56.817 12.067 -1.789 1.00 37.19 258 SER A O 1
ATOM 2103 N N . GLN A 1 259 ? 57.944 12.915 -0.038 1.00 40.12 259 GLN A N 1
ATOM 2104 C CA . GLN A 1 259 ? 58.401 11.636 0.506 1.00 40.12 259 GLN A CA 1
ATOM 2105 C C . GLN A 1 259 ? 57.274 10.989 1.325 1.00 40.12 259 GLN A C 1
ATOM 2107 O O . GLN A 1 259 ? 56.661 11.648 2.165 1.00 40.12 259 GLN A O 1
ATOM 2112 N N . GLU A 1 260 ? 57.023 9.701 1.091 1.00 39.12 260 GLU A N 1
ATOM 2113 C CA . GLU A 1 260 ? 56.169 8.857 1.934 1.00 39.12 260 GLU A CA 1
ATOM 2114 C C . GLU A 1 260 ? 56.709 8.796 3.375 1.00 39.12 260 GLU A C 1
ATOM 2116 O O . GLU A 1 260 ? 57.910 8.574 3.571 1.00 39.12 260 GLU A O 1
ATOM 2121 N N . PRO A 1 261 ? 55.860 8.933 4.409 1.00 37.34 261 PRO A N 1
ATOM 2122 C CA . PRO A 1 261 ? 56.265 8.617 5.764 1.00 37.34 261 PRO A CA 1
ATOM 2123 C C . PRO A 1 261 ? 56.195 7.102 5.986 1.00 37.34 261 PRO A C 1
ATOM 2125 O O . PRO A 1 261 ? 55.142 6.475 5.902 1.00 37.34 261 PRO A O 1
ATOM 2128 N N . ASN A 1 262 ? 57.349 6.535 6.319 1.00 36.47 262 ASN A N 1
ATOM 2129 C CA . ASN A 1 262 ? 57.526 5.164 6.776 1.00 36.47 262 ASN A CA 1
ATOM 2130 C C . ASN A 1 262 ? 56.855 5.006 8.159 1.00 36.47 262 ASN A C 1
ATOM 2132 O O . ASN A 1 262 ? 57.391 5.479 9.164 1.00 36.47 262 ASN A O 1
ATOM 2136 N N . SER A 1 263 ? 55.671 4.392 8.235 1.00 37.41 263 SER A N 1
ATOM 2137 C CA . SER A 1 263 ? 55.020 4.080 9.513 1.00 37.41 263 SER A CA 1
ATOM 2138 C C . SER A 1 263 ? 55.546 2.757 10.065 1.00 37.41 263 SER A C 1
ATOM 2140 O O . SER A 1 263 ? 55.326 1.698 9.480 1.00 37.41 263 SER A O 1
ATOM 2142 N N . GLN A 1 264 ? 56.237 2.832 11.203 1.00 38.06 264 GLN A N 1
ATOM 2143 C CA . GLN A 1 264 ? 56.665 1.682 11.994 1.00 38.06 264 GLN A CA 1
ATOM 2144 C C . GLN A 1 264 ? 55.456 0.863 12.473 1.00 38.06 264 GLN A C 1
ATOM 2146 O O . GLN A 1 264 ? 54.544 1.404 13.101 1.00 38.06 264 GLN A O 1
ATOM 2151 N N . GLU A 1 265 ? 55.485 -0.449 12.228 1.00 34.16 265 GLU A N 1
ATOM 2152 C CA . GLU A 1 265 ? 54.604 -1.418 12.882 1.00 34.16 265 GLU A CA 1
ATOM 2153 C C . GLU A 1 265 ? 54.770 -1.329 14.403 1.00 34.16 265 GLU A C 1
ATOM 2155 O O . GLU A 1 265 ? 55.846 -1.557 14.962 1.00 34.16 265 GLU A O 1
ATOM 2160 N N . SER A 1 266 ? 53.679 -0.997 15.086 1.00 31.12 266 SER A N 1
ATOM 2161 C CA . SER A 1 266 ? 53.582 -1.125 16.534 1.00 31.12 266 SER A CA 1
ATOM 2162 C C . SER A 1 266 ? 53.209 -2.568 16.869 1.00 31.12 266 SER A C 1
ATOM 2164 O O . SER A 1 266 ? 52.065 -2.975 16.678 1.00 31.12 266 SER A O 1
ATOM 2166 N N . ASN A 1 267 ? 54.174 -3.334 17.385 1.00 35.75 267 ASN A N 1
ATOM 2167 C CA . ASN A 1 267 ? 53.927 -4.619 18.038 1.00 35.75 267 ASN A CA 1
ATOM 2168 C C . ASN A 1 267 ? 52.944 -4.419 19.200 1.00 35.75 267 ASN A C 1
ATOM 2170 O O . ASN A 1 267 ? 53.319 -3.914 20.260 1.00 35.75 267 ASN A O 1
ATOM 2174 N N . SER A 1 268 ? 51.697 -4.841 19.010 1.00 36.22 268 SER A N 1
ATOM 2175 C CA . SER A 1 268 ? 50.728 -5.016 20.088 1.00 36.22 268 SER A CA 1
ATOM 2176 C C . SER A 1 268 ? 50.586 -6.512 20.358 1.00 36.22 268 SER A C 1
ATOM 2178 O O . SER A 1 268 ? 50.208 -7.291 19.490 1.00 36.22 268 SER A O 1
ATOM 2180 N N . GLN A 1 269 ? 50.987 -6.913 21.565 1.00 39.47 269 GLN A N 1
ATOM 2181 C CA . GLN A 1 269 ? 50.805 -8.263 22.082 1.00 39.47 269 GLN A CA 1
ATOM 2182 C C . GLN A 1 269 ? 49.311 -8.547 22.280 1.00 39.47 269 GLN A C 1
ATOM 2184 O O . GLN A 1 269 ? 48.611 -7.754 22.911 1.00 39.47 269 GLN A O 1
ATOM 2189 N N . GLU A 1 270 ? 48.845 -9.691 21.780 1.00 37.59 270 GLU A N 1
ATOM 2190 C CA . GLU A 1 270 ? 47.536 -10.254 22.118 1.00 37.59 270 GLU A CA 1
ATOM 2191 C C . GLU A 1 270 ? 47.428 -10.504 23.633 1.00 37.59 270 GLU A C 1
ATOM 2193 O O . GLU A 1 270 ? 48.320 -11.127 24.221 1.00 37.59 270 GLU A O 1
ATOM 2198 N N . PRO A 1 271 ? 46.333 -10.095 24.294 1.00 36.00 271 PRO A N 1
ATOM 2199 C CA . PRO A 1 271 ? 46.009 -10.624 25.602 1.00 36.00 271 PRO A CA 1
ATOM 2200 C C . PRO A 1 271 ? 45.390 -12.018 25.445 1.00 36.00 271 PRO A C 1
ATOM 2202 O O . PRO A 1 271 ? 44.310 -12.189 24.882 1.00 36.00 271 PRO A O 1
ATOM 2205 N N . ASN A 1 272 ? 46.090 -13.007 26.000 1.00 35.88 272 ASN A N 1
ATOM 2206 C CA . ASN A 1 272 ? 45.619 -14.369 26.240 1.00 35.88 272 ASN A CA 1
ATOM 2207 C C . ASN A 1 272 ? 44.254 -14.334 26.957 1.00 35.88 272 ASN A C 1
ATOM 2209 O O . ASN A 1 272 ? 44.185 -13.998 28.142 1.00 35.88 272 ASN A O 1
ATOM 2213 N N . SER A 1 273 ? 43.176 -14.696 26.261 1.00 35.78 273 SER A N 1
ATOM 2214 C CA . SER A 1 273 ? 41.880 -14.970 26.883 1.00 35.78 273 SER A CA 1
ATOM 2215 C C . SER A 1 273 ? 41.701 -16.483 26.982 1.00 35.78 273 SER A C 1
ATOM 2217 O O . SER A 1 273 ? 41.604 -17.193 25.988 1.00 35.78 273 SER A O 1
ATOM 2219 N N . GLN A 1 274 ? 41.742 -16.985 28.216 1.00 38.28 274 GLN A N 1
ATOM 2220 C CA . GLN A 1 274 ? 41.383 -18.361 28.535 1.00 38.28 274 GLN A CA 1
ATOM 2221 C C . GLN A 1 274 ? 39.862 -18.511 28.423 1.00 38.28 274 GLN A C 1
ATOM 2223 O O . GLN A 1 274 ? 39.120 -17.799 29.100 1.00 38.28 274 GLN A O 1
ATOM 2228 N N . GLU A 1 275 ? 39.405 -19.447 27.592 1.00 38.31 275 GLU A N 1
ATOM 2229 C CA . GLU A 1 275 ? 38.019 -19.915 27.596 1.00 38.31 275 GLU A CA 1
ATOM 2230 C C . GLU A 1 275 ? 37.668 -20.519 28.968 1.00 38.31 275 GLU A C 1
ATOM 2232 O O . GLU A 1 275 ? 38.406 -21.375 29.473 1.00 38.31 275 GLU A O 1
ATOM 2237 N N . PRO A 1 276 ? 36.536 -20.147 29.588 1.00 35.94 276 PRO A N 1
ATOM 2238 C CA . PRO A 1 276 ? 36.003 -20.920 30.689 1.00 35.94 276 PRO A CA 1
ATOM 2239 C C . PRO A 1 276 ? 35.300 -22.168 30.144 1.00 35.94 276 PRO A C 1
ATOM 2241 O O . PRO A 1 276 ? 34.292 -22.094 29.443 1.00 35.94 276 PRO A O 1
ATOM 2244 N N . ASN A 1 277 ? 35.840 -23.323 30.532 1.00 34.28 277 ASN A N 1
ATOM 2245 C CA . ASN A 1 277 ? 35.229 -24.646 30.432 1.00 34.28 277 ASN A CA 1
ATOM 2246 C C . ASN A 1 277 ? 33.766 -24.600 30.915 1.00 34.28 277 ASN A C 1
ATOM 2248 O O . ASN A 1 277 ? 33.513 -24.427 32.109 1.00 34.28 277 ASN A O 1
ATOM 2252 N N . SER A 1 278 ? 32.806 -24.796 30.011 1.00 34.34 278 SER A N 1
ATOM 2253 C CA . SER A 1 278 ? 31.419 -25.094 30.376 1.00 34.34 278 SER A CA 1
ATOM 2254 C C . SER A 1 278 ? 31.160 -26.577 30.126 1.00 34.34 278 SER A C 1
ATOM 2256 O O . SER A 1 278 ? 31.152 -27.059 28.999 1.00 34.34 278 SER A O 1
ATOM 2258 N N . GLN A 1 279 ? 31.027 -27.319 31.225 1.00 35.69 279 GLN A N 1
ATOM 2259 C CA . GLN A 1 279 ? 30.600 -28.711 31.222 1.00 35.69 279 GLN A CA 1
ATOM 2260 C C . GLN A 1 279 ? 29.107 -28.779 30.879 1.00 35.69 279 GLN A C 1
ATOM 2262 O O . GLN A 1 279 ? 28.285 -28.189 31.581 1.00 35.69 279 GLN A O 1
ATOM 2267 N N . GLU A 1 280 ? 28.754 -29.527 29.835 1.00 36.81 280 GLU A N 1
ATOM 2268 C CA . GLU A 1 280 ? 27.385 -30.003 29.622 1.00 36.81 280 GLU A CA 1
ATOM 2269 C C . GLU A 1 280 ? 26.985 -30.963 30.757 1.00 36.81 280 GLU A C 1
ATOM 2271 O O . GLU A 1 280 ? 27.715 -31.923 31.031 1.00 36.81 280 GLU A O 1
ATOM 2276 N N . PRO A 1 281 ? 25.814 -30.798 31.396 1.00 35.59 281 PRO A N 1
ATOM 2277 C CA . PRO A 1 281 ? 25.216 -31.882 32.146 1.00 35.59 281 PRO A CA 1
ATOM 2278 C C . PRO A 1 281 ? 24.477 -32.820 31.186 1.00 35.59 281 PRO A C 1
ATOM 2280 O O . PRO A 1 281 ? 23.408 -32.508 30.664 1.00 35.59 281 PRO A O 1
ATOM 2283 N N . SER A 1 282 ? 25.050 -34.011 31.018 1.00 29.47 282 SER A N 1
ATOM 2284 C CA . SER A 1 282 ? 24.346 -35.211 30.569 1.00 29.47 282 SER A CA 1
ATOM 2285 C C . SER A 1 282 ? 23.143 -35.483 31.477 1.00 29.47 282 SER A C 1
ATOM 2287 O O . SER A 1 282 ? 23.298 -35.638 32.689 1.00 29.47 282 SER A O 1
ATOM 2289 N N . THR A 1 283 ? 21.952 -35.592 30.890 1.00 31.69 283 THR A N 1
ATOM 2290 C CA . THR A 1 283 ? 20.848 -36.352 31.486 1.00 31.69 283 THR A CA 1
ATOM 2291 C C . THR A 1 283 ? 20.282 -37.299 30.433 1.00 31.69 283 THR A C 1
ATOM 2293 O O . THR A 1 283 ? 19.763 -36.885 29.399 1.00 31.69 283 THR A O 1
ATOM 2296 N N . GLN A 1 284 ? 20.461 -38.593 30.694 1.00 30.92 284 GLN A N 1
ATOM 2297 C CA . GLN A 1 284 ? 19.840 -39.699 29.979 1.00 30.92 284 GLN A CA 1
ATOM 2298 C C . GLN A 1 284 ? 18.456 -40.017 30.578 1.00 30.92 284 GLN A C 1
ATOM 2300 O O . GLN A 1 284 ? 18.347 -40.186 31.790 1.00 30.92 284 GLN A O 1
ATOM 2305 N N . ASP A 1 285 ? 17.494 -40.205 29.660 1.00 32.38 285 ASP A N 1
ATOM 2306 C CA . ASP A 1 285 ? 16.378 -41.183 29.625 1.00 32.38 285 ASP A CA 1
ATOM 2307 C C . ASP A 1 285 ? 15.143 -41.039 30.556 1.00 32.38 285 ASP A C 1
ATOM 2309 O O . ASP A 1 285 ? 15.254 -40.443 31.626 1.00 32.38 285 ASP A O 1
ATOM 2313 N N . PRO A 1 286 ? 13.965 -41.658 30.238 1.00 44.19 286 PRO A N 1
ATOM 2314 C CA . PRO A 1 286 ? 13.597 -42.436 29.038 1.00 44.19 286 PRO A CA 1
ATOM 2315 C C . PRO A 1 286 ? 12.200 -42.174 28.404 1.00 44.19 286 PRO A C 1
ATOM 2317 O O . PRO A 1 286 ? 11.248 -41.737 29.041 1.00 44.19 286 PRO A O 1
ATOM 2320 N N . ASN A 1 287 ? 12.102 -42.547 27.121 1.00 31.14 287 ASN A N 1
ATOM 2321 C CA . ASN A 1 287 ? 11.023 -43.295 26.444 1.00 31.14 287 ASN A CA 1
ATOM 2322 C C . ASN A 1 287 ? 9.546 -43.126 26.902 1.00 31.14 287 ASN A C 1
ATOM 2324 O O . ASN A 1 287 ? 9.145 -43.685 27.919 1.00 31.14 287 ASN A O 1
ATOM 2328 N N . TYR A 1 288 ? 8.699 -42.540 26.041 1.00 31.78 288 TYR A N 1
ATOM 2329 C CA . TYR A 1 288 ? 7.268 -42.876 25.956 1.00 31.78 288 TYR A CA 1
ATOM 2330 C C . TYR A 1 288 ? 6.809 -42.976 24.493 1.00 31.78 288 TYR A C 1
ATOM 2332 O O . TYR A 1 288 ? 6.702 -41.990 23.766 1.00 31.78 288 TYR A O 1
ATOM 2340 N N . GLN A 1 289 ? 6.538 -44.215 24.087 1.00 31.12 289 GLN A N 1
ATOM 2341 C CA . GLN A 1 289 ? 5.723 -44.616 22.944 1.00 31.12 289 GLN A CA 1
ATOM 2342 C C . GLN A 1 289 ? 4.241 -44.626 23.349 1.00 31.12 289 GLN A C 1
ATOM 2344 O O . GLN A 1 289 ? 3.918 -45.253 24.349 1.00 31.12 289 GLN A O 1
ATOM 2349 N N . GLU A 1 290 ? 3.360 -44.015 22.549 1.00 34.56 290 GLU A N 1
ATOM 2350 C CA . GLU A 1 290 ? 2.025 -44.528 22.158 1.00 34.56 290 GLU A CA 1
ATOM 2351 C C . GLU A 1 290 ? 1.399 -43.542 21.140 1.00 34.56 290 GLU A C 1
ATOM 2353 O O . GLU A 1 290 ? 1.233 -42.362 21.421 1.00 34.56 290 GLU A O 1
ATOM 2358 N N . LYS A 1 291 ? 1.280 -43.894 19.853 1.00 30.41 291 LYS A N 1
ATOM 2359 C CA . LYS A 1 291 ? 0.222 -44.714 19.224 1.00 30.41 291 LYS A CA 1
ATOM 2360 C C . LYS A 1 291 ? -1.067 -43.925 18.948 1.00 30.41 291 LYS A C 1
ATOM 2362 O O . LYS A 1 291 ? -1.982 -43.955 19.754 1.00 30.41 291 LYS A O 1
ATOM 2367 N N . TYR A 1 292 ? -1.183 -43.357 17.743 1.00 30.83 292 TYR A N 1
ATOM 2368 C CA . TYR A 1 292 ? -2.473 -43.225 17.053 1.00 30.83 292 TYR A CA 1
ATOM 2369 C C . TYR A 1 292 ? -2.299 -43.465 15.550 1.00 30.83 292 TYR A C 1
ATOM 2371 O O . TYR A 1 292 ? -1.791 -42.632 14.806 1.00 30.83 292 TYR A O 1
ATOM 2379 N N . SER A 1 293 ? -2.746 -44.642 15.127 1.00 29.98 293 SER A N 1
ATOM 2380 C CA . SER A 1 293 ? -3.051 -45.024 13.753 1.00 29.98 293 SER A CA 1
ATOM 2381 C C . SER A 1 293 ? -4.449 -45.629 13.788 1.00 29.98 293 SER A C 1
ATOM 2383 O O . SER A 1 293 ? -4.586 -46.638 14.464 1.00 29.98 293 SER A O 1
ATOM 2385 N N . TYR A 1 294 ? -5.433 -45.016 13.125 1.00 33.69 294 TYR A N 1
ATOM 2386 C CA . TYR A 1 294 ? -6.598 -45.639 12.463 1.00 33.69 294 TYR A CA 1
ATOM 2387 C C . TYR A 1 294 ? -7.210 -44.549 11.559 1.00 33.69 294 TYR A C 1
ATOM 2389 O O . TYR A 1 294 ? -7.589 -43.483 12.029 1.00 33.69 294 TYR A O 1
ATOM 2397 N N . GLU A 1 295 ? -6.975 -44.646 10.251 1.00 33.66 295 GLU A N 1
ATOM 2398 C CA . GLU A 1 295 ? -7.944 -45.137 9.253 1.00 33.66 295 GLU A CA 1
ATOM 2399 C C . GLU A 1 295 ? -8.931 -44.055 8.783 1.00 33.66 295 GLU A C 1
ATOM 2401 O O . GLU A 1 295 ? -10.055 -43.940 9.259 1.00 33.66 295 GLU A O 1
ATOM 2406 N N . LEU A 1 296 ? -8.516 -43.295 7.763 1.00 32.88 296 LEU A N 1
ATOM 2407 C CA . LEU A 1 296 ? -9.443 -42.663 6.827 1.00 32.88 296 LEU A CA 1
ATOM 2408 C C . LEU A 1 296 ? -9.618 -43.601 5.628 1.00 32.88 296 LEU A C 1
ATOM 2410 O O . LEU A 1 296 ? -8.780 -43.671 4.736 1.00 32.88 296 LEU A O 1
ATOM 2414 N N . SER A 1 297 ? -10.703 -44.371 5.710 1.00 35.12 297 SER A N 1
ATOM 2415 C CA . SER A 1 297 ? -11.560 -44.844 4.618 1.00 35.12 297 SER A CA 1
ATOM 2416 C C . SER A 1 297 ? -10.914 -45.088 3.247 1.00 35.12 297 SER A C 1
ATOM 2418 O O . SER A 1 297 ? -10.792 -44.191 2.411 1.00 35.12 297 SER A O 1
ATOM 2420 N N . SER A 1 298 ? -10.676 -46.370 2.975 1.00 33.25 298 SER A N 1
ATOM 2421 C CA . SER A 1 298 ? -10.843 -46.959 1.647 1.00 33.25 298 SER A CA 1
ATOM 2422 C C . SER A 1 298 ? -12.273 -46.728 1.139 1.00 33.25 298 SER A C 1
ATOM 2424 O O . SER A 1 298 ? -13.229 -47.035 1.852 1.00 33.25 298 SER A O 1
ATOM 2426 N N . SER A 1 299 ? -12.420 -46.171 -0.066 1.00 36.03 299 SER A N 1
ATOM 2427 C CA . SER A 1 299 ? -13.315 -46.649 -1.141 1.00 36.03 299 SER A CA 1
ATOM 2428 C C . SER A 1 299 ? -13.610 -45.531 -2.148 1.00 36.03 299 SER A C 1
ATOM 2430 O O . SER A 1 299 ? -14.518 -44.731 -1.970 1.00 36.03 299 SER A O 1
ATOM 2432 N N . MET A 1 300 ? -12.865 -45.505 -3.251 1.00 34.78 300 MET A N 1
ATOM 2433 C CA . MET A 1 300 ? -13.398 -45.073 -4.547 1.00 34.78 300 MET A CA 1
ATOM 2434 C C . MET A 1 300 ? -12.711 -45.911 -5.624 1.00 34.78 300 MET A C 1
ATOM 2436 O O . MET A 1 300 ? -11.682 -45.543 -6.181 1.00 34.78 300 MET A O 1
ATOM 2440 N N . GLU A 1 301 ? -13.286 -47.088 -5.864 1.00 38.69 301 GLU A N 1
ATOM 2441 C CA . GLU A 1 301 ? -13.205 -47.738 -7.166 1.00 38.69 301 GLU A CA 1
ATOM 2442 C C . GLU A 1 301 ? -13.999 -46.891 -8.166 1.00 38.69 301 GLU A C 1
ATOM 2444 O O . GLU A 1 301 ? -15.174 -46.605 -7.943 1.00 38.69 301 GLU A O 1
ATOM 2449 N N . PHE A 1 302 ? -13.381 -46.542 -9.290 1.00 42.28 302 PHE A N 1
ATOM 2450 C CA . PHE A 1 302 ? -14.101 -46.373 -10.546 1.00 42.28 302 PHE A CA 1
ATOM 2451 C C . PHE A 1 302 ? -13.324 -47.114 -11.630 1.00 42.28 302 PHE A C 1
ATOM 2453 O O . PHE A 1 302 ? -12.250 -46.697 -12.056 1.00 42.28 302 PHE A O 1
ATOM 2460 N N . GLN A 1 303 ? -13.886 -48.252 -12.035 1.00 43.00 303 GLN A N 1
ATOM 2461 C CA . GLN A 1 303 ? -13.675 -48.831 -13.354 1.00 43.00 303 GLN A CA 1
ATOM 2462 C C . GLN A 1 303 ? -14.320 -47.905 -14.392 1.00 43.00 303 GLN A C 1
ATOM 2464 O O . GLN A 1 303 ? -15.495 -47.569 -14.242 1.00 43.00 303 GLN A O 1
ATOM 2469 N N . TYR A 1 304 ? -13.557 -47.495 -15.405 1.00 44.62 304 TYR A N 1
ATOM 2470 C CA . TYR A 1 304 ? -13.797 -47.740 -16.836 1.00 44.62 304 TYR A CA 1
ATOM 2471 C C . TYR A 1 304 ? -12.588 -47.257 -17.641 1.00 44.62 304 TYR A C 1
ATOM 2473 O O . TYR A 1 304 ? -12.110 -46.134 -17.369 1.00 44.62 304 TYR A O 1
#

Solvent-accessible surface area (backbone atoms only — not comparable to full-atom values): 19255 Å² total; per-residue (Å²): 112,68,70,58,53,52,50,49,50,52,52,58,58,66,72,60,73,73,76,66,55,52,44,63,31,33,39,78,52,56,37,41,59,78,60,33,83,49,63,36,76,40,68,36,47,38,30,23,74,72,66,51,67,53,55,49,54,39,78,46,51,30,74,47,52,30,64,79,54,54,60,46,54,98,49,55,74,92,35,30,23,32,45,37,31,30,38,66,37,51,61,88,53,97,79,76,88,67,57,27,29,61,36,24,32,32,36,49,12,48,22,48,44,65,90,70,23,52,73,59,31,71,72,62,66,52,77,77,68,94,73,91,72,63,76,40,45,30,30,40,38,38,38,29,30,66,34,100,56,80,80,86,54,82,93,48,55,88,73,49,59,51,65,60,62,22,46,64,54,52,64,48,60,57,28,56,76,70,73,37,85,54,32,48,22,22,36,24,28,28,27,62,37,64,37,68,70,61,44,52,52,49,38,41,50,49,46,51,46,70,71,70,49,86,77,73,79,76,80,82,72,93,72,82,86,84,90,81,86,86,89,82,89,84,90,82,89,83,83,86,86,88,89,78,93,82,90,80,83,87,84,89,80,81,86,82,85,82,76,82,84,87,78,78,85,78,89,73,80,81,81,89,76,81,81,80,87,78,81,79,83,87,80,83,86,81,90,85,90,83,89,89,86,84,85,85,74,90,83,82,87,77,91,131

Secondary structure (DSSP, 8-state):
-HHHHHHHHHHHHHTT--PPPHHHHHHHTT-TTTT-SS--SEEPEEE-TTSPBP-TTEE--TTTT-SPPEEE----TTSEEEEEEEEEEETT-S---PPPEEEEEEEEEETT-GGGSEEEEPPPPPP-S---S-EEEEEEEEEEEEESS----GGGGGGT--SGGGBT--HHHHHHHTT--S-SEEEEEEEEEE-HHHHHHHHHHHHHHHHHS------------------------------------PPP-PPP--PPP-------PPP--PPP----------------------------

Radius of gyration: 34.74 Å; Cα contacts (8 Å, |Δi|>4): 416; chains: 1; bounding box: 81×120×66 Å

pLDDT: mean 70.55, std 26.1, range [23.22, 98.5]

Mean predicted aligned error: 17.55 Å

InterPro domains:
  IPR035810 Phosphatidylethanolamine-binding protein, eukaryotic [PTHR11362] (24-192)
  IPR035810 Phosphatidylethanolamine-binding protein, eukaryotic [cd00866] (44-191)
  IPR036610 PEBP-like superfamily [G3DSA:3.90.280.10] (16-202)
  IPR036610 PEBP-like superfamily [SSF49777] (25-192)